Protein AF-A0A7G6ZCQ1-F1 (afdb_monomer)

Foldseek 3Di:
DPPDDDQDDQPPPQWLVLADPVLLVLLVVDDPVLSGLLSSLCSVLVVPCVPPLPSNLSSLVVSCVSCVLGLSSLQSNLSSCVSVLVLVSNLVSVVSSCVNVVDCLCLLVNLLSCVSVVRLVVSLVSLPPDPLVVDDPLSSLSSLLSNLVSCVSVVNLVVSLVSLPDPLQDLFKAFPNNLVSLQSNLVSCVVVVNNVVSVVSNVSSVQSVVQVVPPDDDPPDGIDGRDDDPPPDDDDDDDDDDDDDD

Radius of gyration: 24.1 Å; Cα contacts (8 Å, |Δi|>4): 315; chains: 1; bounding box: 86×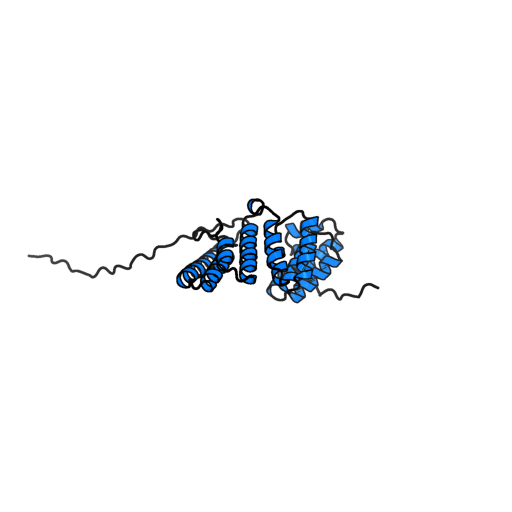70×51 Å

Sequence (246 aa):
MRSRHDDPVIPDEVQAKDLDRVARAQLKTLSKENADGVAQHLAMVARLIDTDPVLAHAHAVSAARRAGRIAVVRETLAITAYSIGDFALALRELRTYRRISGRDDQLPLMVDSERGLGRPDRALELGRSVPRSSLAVEVQVLLAIAMSGARLDLGQTDAALDELQIPQLDPNTAFSWSPALFDAYAAVLEDLGREAEAEEWWQRSDRASDAIEAGDREPEDDVIEIVEEDQDGVVLEEDQQEPAGD

pLDDT: mean 88.95, std 18.99, range [35.56, 98.88]

Mean predicted aligned error: 8.18 Å

Structure (mmCIF, N/CA/C/O backbone):
data_AF-A0A7G6ZCQ1-F1
#
_entry.id   AF-A0A7G6ZCQ1-F1
#
loop_
_atom_site.group_PDB
_atom_site.id
_atom_site.type_symbol
_atom_site.label_atom_id
_atom_site.label_alt_id
_atom_site.label_comp_id
_atom_site.label_asym_id
_atom_site.label_entity_id
_atom_site.label_seq_id
_atom_site.pdbx_PDB_ins_code
_atom_site.Cartn_x
_atom_site.Cartn_y
_atom_site.Cartn_z
_atom_site.occupancy
_atom_site.B_iso_or_equiv
_atom_site.auth_seq_id
_atom_site.auth_comp_id
_atom_site.auth_asym_id
_atom_site.auth_atom_id
_atom_site.pdbx_PDB_model_num
ATOM 1 N N . MET A 1 1 ? 22.479 -21.137 -19.361 1.00 37.69 1 MET A N 1
ATOM 2 C CA . MET A 1 1 ? 21.521 -20.689 -20.394 1.00 37.69 1 MET A CA 1
ATOM 3 C C . MET A 1 1 ? 20.420 -19.937 -19.658 1.00 37.69 1 MET A C 1
ATOM 5 O O . MET A 1 1 ? 19.770 -20.551 -18.825 1.00 37.69 1 MET A O 1
ATOM 9 N N . ARG A 1 2 ? 20.310 -18.606 -19.803 1.00 43.69 2 ARG A N 1
ATOM 10 C CA . ARG A 1 2 ? 19.196 -17.863 -19.180 1.00 43.69 2 ARG A CA 1
ATOM 11 C C . ARG A 1 2 ? 17.906 -18.399 -19.799 1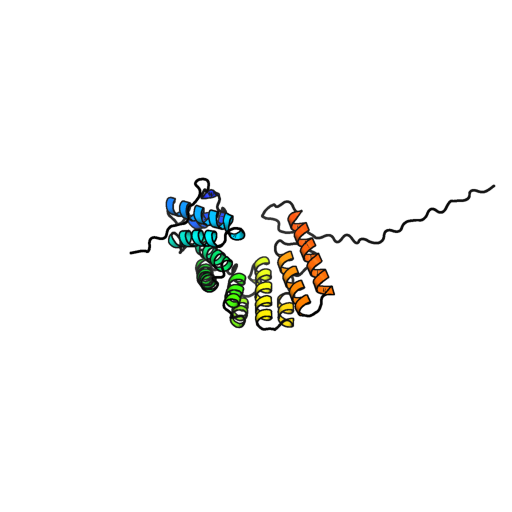.00 43.69 2 ARG A C 1
ATOM 13 O O . ARG A 1 2 ? 17.850 -18.495 -21.023 1.00 43.69 2 ARG A O 1
ATOM 20 N N . SER A 1 3 ? 16.937 -18.797 -18.975 1.00 46.09 3 SER A N 1
ATOM 21 C CA . SER A 1 3 ? 15.617 -19.206 -19.466 1.00 46.09 3 SER A CA 1
ATOM 22 C C . SER A 1 3 ? 15.093 -18.095 -20.379 1.00 46.09 3 SER A C 1
ATOM 24 O O . SER A 1 3 ? 15.129 -16.931 -19.966 1.00 46.09 3 SER A O 1
ATOM 26 N N . ARG A 1 4 ? 14.702 -18.417 -21.624 1.00 52.22 4 ARG A N 1
ATOM 27 C CA . ARG A 1 4 ? 14.005 -17.451 -22.488 1.00 52.22 4 ARG A CA 1
ATOM 28 C C . ARG A 1 4 ? 12.748 -17.067 -21.727 1.00 52.22 4 ARG A C 1
ATOM 30 O O . ARG A 1 4 ? 11.927 -17.921 -21.420 1.00 52.22 4 ARG A O 1
ATOM 37 N N . HIS A 1 5 ? 12.691 -15.817 -21.311 1.00 60.06 5 HIS A N 1
ATOM 38 C CA . HIS A 1 5 ? 11.471 -15.245 -20.797 1.00 60.06 5 HIS A CA 1
ATOM 39 C C . HIS A 1 5 ? 10.865 -14.497 -21.949 1.00 60.06 5 HIS A C 1
ATOM 41 O O . HIS A 1 5 ? 11.539 -13.659 -22.550 1.00 60.06 5 HIS A O 1
ATOM 47 N N . ASP A 1 6 ? 9.642 -14.872 -22.266 1.00 74.81 6 ASP A N 1
ATOM 48 C CA . ASP A 1 6 ? 8.842 -14.113 -23.194 1.00 74.81 6 ASP A CA 1
ATOM 49 C C . ASP A 1 6 ? 8.419 -12.854 -22.440 1.00 74.81 6 ASP A C 1
ATOM 51 O O . ASP A 1 6 ? 7.599 -12.907 -21.523 1.00 74.81 6 ASP A O 1
ATOM 55 N N . ASP A 1 7 ? 9.106 -11.749 -22.741 1.00 86.50 7 ASP A N 1
ATOM 56 C CA . ASP A 1 7 ? 8.718 -10.435 -22.246 1.00 86.50 7 ASP A CA 1
ATOM 57 C C . ASP A 1 7 ? 7.301 -10.137 -22.772 1.00 86.50 7 ASP A C 1
ATOM 59 O O . ASP A 1 7 ? 7.017 -10.422 -23.942 1.00 86.50 7 ASP A O 1
ATOM 63 N N . PRO A 1 8 ? 6.405 -9.574 -21.942 1.00 94.75 8 PRO A N 1
ATOM 64 C CA . PRO A 1 8 ? 5.076 -9.209 -22.400 1.00 94.75 8 PRO A CA 1
ATOM 65 C C . PRO A 1 8 ? 5.178 -8.166 -23.515 1.00 94.75 8 PRO A C 1
ATOM 67 O O . PRO A 1 8 ? 6.054 -7.292 -23.502 1.00 94.75 8 PRO A O 1
ATOM 70 N N . VAL A 1 9 ? 4.276 -8.280 -24.489 1.00 94.25 9 VAL A N 1
ATOM 71 C CA . VAL A 1 9 ? 4.226 -7.380 -25.642 1.00 94.25 9 VAL A CA 1
ATOM 72 C C . VAL A 1 9 ? 3.898 -5.972 -25.160 1.00 94.25 9 VAL A C 1
ATOM 74 O O . VAL A 1 9 ? 2.960 -5.767 -24.395 1.00 94.25 9 VAL A O 1
ATOM 77 N N . ILE A 1 10 ? 4.677 -4.999 -25.620 1.00 95.81 10 ILE A N 1
ATOM 78 C CA . ILE A 1 10 ? 4.382 -3.580 -25.440 1.00 95.81 10 ILE A CA 1
ATOM 79 C C . ILE A 1 10 ? 3.699 -3.105 -26.729 1.00 95.81 10 ILE A C 1
ATOM 81 O O . ILE A 1 10 ? 4.305 -3.254 -27.790 1.00 95.81 10 ILE A O 1
ATOM 85 N N . PRO A 1 11 ? 2.474 -2.557 -26.663 1.00 95.50 11 PRO A N 1
ATOM 86 C CA . PRO A 1 11 ? 1.838 -1.923 -27.815 1.00 95.50 11 PRO A CA 1
ATOM 87 C C . PRO A 1 11 ? 2.684 -0.776 -28.395 1.00 95.50 11 PRO A C 1
ATOM 89 O O . PRO A 1 11 ? 3.290 -0.011 -27.641 1.00 95.50 11 PRO A O 1
ATOM 92 N N . ASP A 1 12 ? 2.716 -0.636 -29.724 1.00 92.69 12 ASP A N 1
ATOM 93 C CA . ASP A 1 12 ? 3.582 0.321 -30.436 1.00 92.69 12 ASP A CA 1
ATOM 94 C C . ASP A 1 12 ? 3.312 1.789 -30.054 1.00 92.69 12 ASP A C 1
ATOM 96 O O . ASP A 1 12 ? 4.196 2.645 -30.141 1.00 92.69 12 ASP A O 1
ATOM 100 N N . GLU A 1 13 ? 2.092 2.099 -29.614 1.00 94.44 13 GLU A N 1
ATOM 101 C CA . GLU A 1 13 ? 1.692 3.429 -29.164 1.00 94.44 13 GLU A CA 1
ATOM 102 C C . GLU A 1 13 ? 2.305 3.837 -27.818 1.00 94.44 13 GLU A C 1
ATOM 104 O O . GLU A 1 13 ? 2.338 5.030 -27.507 1.00 94.44 13 GLU A O 1
ATOM 109 N N . VAL A 1 14 ? 2.794 2.879 -27.023 1.00 96.62 14 VAL A N 1
ATOM 110 C CA . VAL A 1 14 ? 3.371 3.139 -25.701 1.00 96.62 14 VAL A CA 1
ATOM 111 C C . VAL A 1 14 ? 4.758 3.731 -25.863 1.00 96.62 14 VAL A C 1
ATOM 113 O O . VAL A 1 14 ? 5.690 3.101 -26.369 1.00 96.62 14 VAL A O 1
ATOM 116 N N . GLN A 1 15 ? 4.929 4.948 -25.368 1.00 96.25 15 GLN A N 1
ATOM 117 C CA . GLN A 1 15 ? 6.185 5.674 -25.456 1.00 96.25 15 GLN A CA 1
ATOM 118 C C . GLN A 1 15 ? 6.819 5.814 -24.078 1.00 96.25 15 GLN A C 1
ATOM 120 O O . GLN A 1 15 ? 6.144 5.943 -23.064 1.00 96.25 15 GLN A O 1
ATOM 125 N N . ALA A 1 16 ? 8.151 5.898 -24.036 1.00 94.75 16 ALA A N 1
ATOM 126 C CA . ALA A 1 16 ? 8.881 6.145 -22.792 1.00 94.75 16 ALA A CA 1
ATOM 127 C C . ALA A 1 16 ? 8.402 7.413 -22.056 1.00 94.75 16 ALA A C 1
ATOM 129 O O . ALA A 1 16 ? 8.509 7.501 -20.839 1.00 94.75 16 ALA A O 1
ATOM 130 N N . LYS A 1 17 ? 7.876 8.404 -22.789 1.00 95.06 17 LYS A N 1
ATOM 131 C CA . LYS A 1 17 ? 7.346 9.656 -22.229 1.00 95.06 17 LYS A CA 1
ATOM 132 C C . LYS A 1 17 ? 6.016 9.507 -21.489 1.00 95.06 17 LYS A C 1
ATOM 134 O O . LYS A 1 17 ? 5.651 10.447 -20.797 1.00 95.06 17 LYS A O 1
ATOM 139 N N . ASP A 1 18 ? 5.336 8.378 -21.663 1.00 95.62 18 ASP A N 1
ATOM 140 C CA . ASP A 1 18 ? 4.072 8.080 -20.992 1.00 95.62 18 ASP A CA 1
ATOM 141 C C . ASP A 1 18 ? 4.309 7.701 -19.521 1.00 95.62 18 ASP A C 1
ATOM 143 O O . ASP A 1 18 ? 3.381 7.719 -18.722 1.00 95.62 18 ASP A O 1
ATOM 147 N N . LEU A 1 19 ? 5.556 7.380 -19.149 1.00 96.12 19 LEU A N 1
ATOM 148 C CA . LEU A 1 19 ? 5.972 7.278 -17.756 1.00 96.12 19 LEU A CA 1
ATOM 149 C C . LEU A 1 19 ? 6.131 8.677 -17.145 1.00 96.12 19 LEU A C 1
ATOM 151 O O . LEU A 1 19 ? 6.736 9.564 -17.763 1.00 96.12 19 LEU A O 1
ATOM 155 N N . ASP A 1 20 ? 5.686 8.816 -15.894 1.00 95.00 20 ASP A N 1
ATOM 156 C CA . ASP A 1 20 ? 5.885 10.012 -15.079 1.00 95.00 20 ASP A CA 1
ATOM 157 C C . ASP A 1 20 ? 7.325 10.563 -15.174 1.00 95.00 20 ASP A C 1
ATOM 159 O O . ASP A 1 20 ? 8.326 9.836 -15.254 1.00 95.00 20 ASP A O 1
ATOM 163 N N . ARG A 1 21 ? 7.436 11.895 -15.175 1.00 95.00 21 ARG A N 1
ATOM 164 C CA . ARG A 1 21 ? 8.703 12.600 -15.374 1.00 95.00 21 ARG A CA 1
ATOM 165 C C . ARG A 1 21 ? 9.703 12.301 -14.256 1.00 95.00 21 ARG A C 1
ATOM 167 O O . ARG A 1 21 ? 10.892 12.162 -14.557 1.00 95.00 21 ARG A O 1
ATOM 174 N N . VAL A 1 22 ? 9.255 12.210 -13.003 1.00 93.38 22 VAL A N 1
ATOM 175 C CA . VAL A 1 22 ? 10.112 11.931 -11.841 1.00 93.38 22 VAL A CA 1
ATOM 176 C C . VAL A 1 22 ? 10.625 10.496 -11.907 1.00 93.38 22 VAL A C 1
ATOM 178 O O . VAL A 1 22 ? 11.834 10.274 -11.794 1.00 93.38 22 VAL A O 1
ATOM 181 N N . ALA A 1 23 ? 9.749 9.530 -12.192 1.00 93.44 23 ALA A N 1
ATOM 182 C CA . ALA A 1 23 ? 10.133 8.133 -12.396 1.00 93.44 23 ALA A CA 1
ATOM 183 C C . ALA A 1 23 ? 11.133 7.978 -13.556 1.00 93.44 23 ALA A C 1
ATOM 185 O O . ALA A 1 23 ? 12.201 7.373 -13.405 1.00 93.44 23 ALA A O 1
ATOM 186 N N . ARG A 1 24 ? 10.850 8.598 -14.707 1.00 94.88 24 ARG A N 1
ATOM 187 C CA . ARG A 1 24 ? 11.722 8.551 -15.889 1.00 94.88 24 ARG A CA 1
ATOM 188 C C . ARG A 1 24 ? 13.089 9.190 -15.644 1.00 94.88 24 ARG A C 1
ATOM 190 O O . ARG A 1 24 ? 14.095 8.686 -16.147 1.00 94.88 24 ARG A O 1
ATOM 197 N N . ALA A 1 25 ? 13.167 10.250 -14.840 1.00 96.06 25 ALA A N 1
ATOM 198 C CA . ALA A 1 25 ? 14.437 10.886 -14.489 1.00 96.06 25 ALA A CA 1
ATOM 199 C C . ALA A 1 25 ? 15.397 9.940 -13.739 1.00 96.06 25 ALA A C 1
ATOM 201 O O . ALA A 1 25 ? 16.617 10.091 -13.861 1.00 96.06 25 ALA A O 1
ATOM 202 N N . GLN A 1 26 ? 14.882 8.936 -13.018 1.00 96.19 26 GLN A N 1
ATOM 203 C CA . GLN A 1 26 ? 15.710 7.930 -12.341 1.00 96.19 26 GLN A CA 1
ATOM 204 C C . GLN A 1 26 ? 16.411 6.970 -13.318 1.00 96.19 26 GLN A C 1
ATOM 206 O O . GLN A 1 26 ? 17.429 6.371 -12.969 1.00 96.19 26 GLN A O 1
ATOM 211 N N . LEU A 1 27 ? 15.919 6.850 -14.557 1.00 97.50 27 LEU A N 1
ATOM 212 C CA . LEU A 1 27 ? 16.461 5.949 -15.582 1.00 97.50 27 LEU A CA 1
ATOM 213 C C . LEU A 1 27 ? 17.648 6.544 -16.355 1.00 97.50 27 LEU A C 1
ATOM 215 O O . LEU A 1 27 ? 18.275 5.842 -17.146 1.00 97.50 27 LEU A O 1
ATOM 219 N N . LYS A 1 28 ? 18.002 7.815 -16.115 1.00 95.12 28 LYS A N 1
ATOM 220 C CA . LYS A 1 28 ? 19.027 8.561 -16.875 1.00 95.12 28 LYS A CA 1
ATOM 221 C C . LYS A 1 28 ? 20.438 7.960 -16.841 1.00 95.12 28 LYS A C 1
ATOM 223 O O . LYS A 1 28 ? 21.298 8.375 -17.609 1.00 95.12 28 LYS A O 1
ATOM 228 N N . THR A 1 29 ? 20.702 7.043 -15.912 1.00 94.19 29 THR A N 1
ATOM 229 C CA . THR A 1 29 ? 21.993 6.352 -15.771 1.00 94.19 29 THR A CA 1
ATOM 230 C C . THR A 1 29 ? 22.121 5.134 -16.688 1.00 94.19 29 THR A C 1
ATOM 232 O O . THR A 1 29 ? 23.214 4.586 -16.827 1.00 94.19 29 THR A O 1
ATOM 235 N N . LEU A 1 30 ? 21.023 4.697 -17.307 1.00 96.94 30 LEU A N 1
ATOM 236 C CA . LEU A 1 30 ? 20.997 3.602 -18.272 1.00 96.94 30 LEU A CA 1
ATOM 237 C C . LEU A 1 30 ? 21.364 4.112 -19.676 1.00 96.94 30 LEU A C 1
ATOM 239 O O . LEU A 1 30 ? 21.297 5.308 -19.960 1.00 96.94 30 LEU A O 1
ATOM 243 N N . SER A 1 31 ? 21.726 3.201 -20.588 1.00 97.69 31 SER A N 1
ATOM 244 C CA . SER A 1 31 ? 21.795 3.554 -22.013 1.00 97.69 31 SER A CA 1
ATOM 245 C C . SER A 1 31 ? 20.414 3.984 -22.509 1.00 97.69 31 SER A C 1
ATOM 247 O O . SER A 1 31 ? 19.407 3.475 -22.023 1.00 97.69 31 SER A O 1
ATOM 249 N N . LYS A 1 32 ? 20.362 4.885 -23.498 1.00 96.38 32 LYS A N 1
ATOM 250 C CA . LYS A 1 32 ? 19.096 5.424 -24.024 1.00 96.38 32 LYS A CA 1
ATOM 251 C C . LYS A 1 32 ? 18.100 4.320 -24.398 1.00 96.38 32 LYS A C 1
ATOM 253 O O . LYS A 1 32 ? 16.978 4.331 -23.919 1.00 96.38 32 LYS A O 1
ATOM 258 N N . GLU A 1 33 ? 18.544 3.337 -25.178 1.00 96.56 33 GLU A N 1
ATOM 259 C CA . GLU A 1 33 ? 17.715 2.200 -25.601 1.00 96.56 33 GLU A CA 1
ATOM 260 C C . GLU A 1 33 ? 17.162 1.399 -24.408 1.00 96.56 33 GLU A C 1
ATOM 262 O O . GLU A 1 33 ? 15.980 1.064 -24.373 1.00 96.56 33 GLU A O 1
ATOM 267 N N . ASN A 1 34 ? 17.988 1.138 -23.387 1.00 97.12 34 ASN A N 1
ATOM 268 C CA . ASN A 1 34 ? 17.547 0.403 -22.202 1.00 97.12 34 ASN A CA 1
ATOM 269 C C . ASN A 1 34 ? 16.620 1.245 -21.313 1.00 97.12 34 ASN A C 1
ATOM 271 O O . ASN A 1 34 ? 15.675 0.710 -20.740 1.00 97.12 34 ASN A O 1
ATOM 275 N N . ALA A 1 35 ? 16.880 2.551 -21.197 1.00 98.00 35 ALA A N 1
ATOM 276 C CA . ALA A 1 35 ? 16.022 3.484 -20.475 1.00 98.00 35 ALA A CA 1
ATOM 277 C C . ALA A 1 35 ? 14.632 3.560 -21.116 1.00 98.00 35 ALA A C 1
ATOM 279 O O . ALA A 1 35 ? 13.641 3.438 -20.402 1.00 98.00 35 ALA A O 1
ATOM 280 N N . ASP A 1 36 ? 14.566 3.692 -22.444 1.00 97.56 36 ASP A N 1
ATOM 281 C CA . ASP A 1 36 ? 13.309 3.769 -23.190 1.00 97.56 36 ASP A CA 1
ATOM 282 C C . ASP A 1 36 ? 12.505 2.469 -23.032 1.00 97.56 36 ASP A C 1
ATOM 284 O O . ASP A 1 36 ? 11.340 2.511 -22.637 1.00 97.56 36 ASP A O 1
ATOM 288 N N . GLY A 1 37 ? 13.147 1.308 -23.212 1.00 97.56 37 GLY A N 1
ATOM 289 C CA . GLY A 1 37 ? 12.483 0.014 -23.044 1.00 97.56 37 GLY A CA 1
ATOM 290 C C . GLY A 1 37 ? 12.009 -0.255 -21.610 1.00 97.56 37 GLY A C 1
ATOM 291 O O . GLY A 1 37 ? 10.947 -0.841 -21.411 1.00 97.56 37 GLY A O 1
ATOM 292 N N . VAL A 1 38 ? 12.765 0.163 -20.588 1.00 98.25 38 VAL A N 1
ATOM 293 C CA . VAL A 1 38 ? 12.323 0.070 -19.183 1.00 98.25 38 VAL A CA 1
ATOM 294 C C . VAL A 1 38 ? 11.159 1.020 -18.925 1.00 98.25 38 VAL A C 1
ATOM 296 O O . VAL A 1 38 ? 10.174 0.603 -18.323 1.00 98.25 38 VAL A O 1
ATOM 299 N N . ALA A 1 39 ? 11.238 2.260 -19.410 1.00 98.44 39 ALA A N 1
ATOM 300 C CA . ALA A 1 39 ? 10.179 3.246 -19.235 1.00 98.44 39 ALA A CA 1
ATOM 301 C C . ALA A 1 39 ? 8.854 2.778 -19.846 1.00 98.44 39 ALA A C 1
ATOM 303 O O . ALA A 1 39 ? 7.816 2.929 -19.213 1.00 98.44 39 ALA A O 1
ATOM 304 N N . GLN A 1 40 ? 8.888 2.145 -21.022 1.00 98.44 40 GLN A N 1
ATOM 305 C CA . GLN A 1 40 ? 7.696 1.570 -21.647 1.00 98.44 40 GLN A CA 1
ATOM 306 C C . GLN A 1 40 ? 7.072 0.444 -20.808 1.00 98.44 40 GLN A C 1
ATOM 308 O O . GLN A 1 40 ? 5.856 0.416 -20.646 1.00 98.44 40 GLN A O 1
ATOM 313 N N . HIS A 1 41 ? 7.871 -0.455 -20.218 1.00 98.50 41 HIS A N 1
ATOM 314 C CA . HIS A 1 41 ? 7.323 -1.459 -19.295 1.00 98.50 41 HIS A CA 1
ATOM 315 C C . HIS A 1 41 ? 6.706 -0.817 -18.049 1.00 98.50 41 HIS A C 1
ATOM 317 O O . HIS A 1 41 ? 5.624 -1.224 -17.646 1.00 98.50 41 HIS A O 1
ATOM 323 N N . LEU A 1 42 ? 7.357 0.180 -17.444 1.00 98.44 42 LEU A N 1
ATOM 324 C CA . LEU A 1 42 ? 6.805 0.867 -16.270 1.00 98.44 42 LEU A CA 1
ATOM 325 C C . LEU A 1 42 ? 5.525 1.649 -16.613 1.00 98.44 42 LEU A C 1
ATOM 327 O O . LEU A 1 42 ? 4.588 1.655 -15.822 1.00 98.44 42 LEU A O 1
ATOM 331 N N . ALA A 1 43 ? 5.443 2.243 -17.806 1.00 98.25 43 ALA A N 1
ATOM 332 C CA . ALA A 1 43 ? 4.216 2.864 -18.300 1.00 98.25 43 ALA A CA 1
ATOM 333 C C . ALA A 1 43 ? 3.089 1.831 -18.475 1.00 98.25 43 ALA A C 1
ATOM 335 O O . ALA A 1 43 ? 1.948 2.102 -18.113 1.00 98.25 43 ALA A O 1
ATOM 336 N N . MET A 1 44 ? 3.407 0.627 -18.964 1.00 98.44 44 MET A N 1
ATOM 337 C CA . MET A 1 44 ? 2.436 -0.471 -19.019 1.00 98.44 44 MET A CA 1
ATOM 338 C C . MET A 1 44 ? 1.972 -0.912 -17.632 1.00 98.44 44 MET A C 1
ATOM 340 O O . MET A 1 44 ? 0.787 -1.175 -17.466 1.00 98.44 44 MET A O 1
ATOM 344 N N . VAL A 1 45 ? 2.859 -0.942 -16.629 1.00 98.44 45 VAL A N 1
ATOM 345 C CA . VAL A 1 45 ? 2.453 -1.220 -15.242 1.00 98.44 45 VAL A CA 1
ATOM 346 C C . VAL A 1 45 ? 1.403 -0.214 -14.779 1.00 98.44 45 VAL A C 1
ATOM 348 O O . VAL A 1 45 ? 0.349 -0.629 -14.315 1.00 98.44 45 VAL A O 1
ATOM 351 N N . ALA A 1 46 ? 1.656 1.086 -14.955 1.00 96.56 46 ALA A N 1
ATOM 352 C CA . ALA A 1 46 ? 0.726 2.132 -14.530 1.00 96.56 46 ALA A CA 1
ATOM 353 C C . ALA A 1 46 ? -0.649 2.031 -15.217 1.00 96.56 46 ALA A C 1
ATOM 355 O O . ALA A 1 46 ? -1.658 2.356 -14.608 1.00 96.56 46 ALA A O 1
ATOM 356 N N . ARG A 1 47 ? -0.708 1.554 -16.469 1.00 96.62 47 ARG A N 1
ATOM 357 C CA . ARG A 1 47 ? -1.976 1.346 -17.193 1.00 96.62 47 ARG A CA 1
ATOM 358 C C . ARG A 1 47 ? -2.749 0.108 -16.740 1.00 96.62 47 ARG A C 1
ATOM 360 O O . ARG A 1 47 ? -3.963 0.061 -16.906 1.00 96.62 47 ARG A O 1
ATOM 367 N N . LEU A 1 48 ? -2.043 -0.918 -16.270 1.00 97.88 48 LEU A N 1
ATOM 368 C CA . LEU A 1 48 ? -2.607 -2.250 -16.060 1.00 97.88 48 LEU A CA 1
ATOM 369 C C . LEU A 1 48 ? -2.807 -2.608 -14.592 1.00 97.88 48 LEU A C 1
ATOM 371 O O . LEU A 1 48 ? -3.529 -3.558 -14.328 1.00 97.88 48 LEU A O 1
ATOM 375 N N . ILE A 1 49 ? -2.178 -1.905 -13.648 1.00 96.75 49 ILE A N 1
ATOM 376 C CA . ILE A 1 49 ? -2.138 -2.336 -12.244 1.00 96.75 49 ILE A CA 1
ATOM 377 C C . ILE A 1 49 ? -3.533 -2.597 -11.653 1.00 96.75 49 ILE A C 1
ATOM 379 O O . ILE A 1 49 ? -3.699 -3.602 -10.966 1.00 96.75 49 ILE A O 1
ATOM 383 N N . ASP A 1 50 ? -4.528 -1.780 -12.006 1.00 95.12 50 ASP A N 1
ATOM 384 C CA . ASP A 1 50 ? -5.897 -1.905 -11.488 1.00 95.12 50 ASP A CA 1
ATOM 385 C C . ASP A 1 50 ? -6.776 -2.882 -12.290 1.00 95.12 50 ASP A C 1
ATOM 387 O O . ASP A 1 50 ? -7.777 -3.380 -11.782 1.00 95.12 50 ASP A O 1
ATOM 391 N N . THR A 1 51 ? -6.427 -3.169 -13.551 1.00 97.31 51 THR A N 1
ATOM 392 C CA . THR A 1 51 ? -7.282 -3.942 -14.480 1.00 97.31 51 THR A CA 1
ATOM 393 C C . THR A 1 51 ? -6.753 -5.344 -14.788 1.00 97.31 51 THR A C 1
ATOM 395 O O . THR A 1 51 ? -7.535 -6.284 -14.911 1.00 97.31 51 THR A O 1
ATOM 398 N N . ASP A 1 52 ? -5.435 -5.503 -14.894 1.00 98.00 52 ASP A N 1
ATOM 399 C CA . ASP A 1 52 ? -4.729 -6.773 -15.071 1.00 98.00 52 ASP A CA 1
ATOM 400 C C . ASP A 1 52 ? -3.412 -6.755 -14.262 1.00 98.00 52 ASP A C 1
ATOM 402 O O . ASP A 1 52 ? -2.316 -6.568 -14.815 1.00 98.00 52 ASP A O 1
ATOM 406 N N . PRO A 1 53 ? -3.488 -6.944 -12.929 1.00 97.88 53 PRO A N 1
ATOM 407 C CA . PRO A 1 53 ? -2.317 -6.895 -12.053 1.00 97.88 53 PRO A CA 1
ATOM 408 C C . PRO A 1 53 ? -1.286 -7.985 -12.377 1.00 97.88 53 PRO A C 1
ATOM 410 O O . PRO A 1 53 ? -0.089 -7.792 -12.158 1.00 97.88 53 PRO A O 1
ATOM 413 N N . VAL A 1 54 ? -1.717 -9.117 -12.945 1.00 98.06 54 VAL A N 1
ATOM 414 C CA . VAL A 1 54 ? -0.822 -10.214 -13.339 1.00 98.06 54 VAL A CA 1
ATOM 415 C C . VAL A 1 54 ? 0.029 -9.805 -14.540 1.00 98.06 54 VAL A C 1
ATOM 417 O O . VAL A 1 54 ? 1.251 -9.996 -14.523 1.00 98.06 54 VAL A O 1
ATOM 420 N N . LEU A 1 55 ? -0.575 -9.200 -15.566 1.00 98.19 55 LEU A N 1
ATOM 421 C CA . LEU A 1 55 ? 0.172 -8.671 -16.704 1.00 98.19 55 LEU A CA 1
ATOM 422 C C . LEU A 1 55 ? 1.043 -7.478 -16.296 1.00 98.19 55 LEU A C 1
ATOM 424 O O . LEU A 1 55 ? 2.207 -7.409 -16.703 1.00 98.19 55 LEU A O 1
ATOM 428 N N . ALA A 1 56 ? 0.538 -6.587 -15.437 1.00 98.44 56 ALA A N 1
ATOM 429 C CA . ALA A 1 56 ? 1.331 -5.501 -14.865 1.00 98.44 56 ALA A CA 1
ATOM 430 C C . ALA A 1 56 ? 2.594 -6.052 -14.175 1.00 98.44 56 ALA A C 1
ATOM 432 O O . ALA A 1 56 ? 3.714 -5.616 -14.462 1.00 98.44 56 ALA A O 1
ATOM 433 N N . HIS A 1 57 ? 2.450 -7.093 -13.352 1.00 98.62 57 HIS A N 1
ATOM 434 C CA . HIS A 1 57 ? 3.581 -7.759 -12.715 1.00 98.62 57 HIS A CA 1
ATOM 435 C C . HIS A 1 57 ? 4.581 -8.336 -13.726 1.00 98.62 57 HIS A C 1
ATOM 437 O O . HIS A 1 57 ? 5.793 -8.165 -13.562 1.00 98.62 57 HIS A O 1
ATOM 443 N N . ALA A 1 58 ? 4.112 -8.947 -14.818 1.00 98.44 58 ALA A N 1
ATOM 444 C CA . ALA A 1 58 ? 4.995 -9.425 -15.881 1.00 98.44 58 ALA A CA 1
ATOM 445 C C . ALA A 1 58 ? 5.829 -8.285 -16.501 1.00 98.44 58 ALA A C 1
ATOM 447 O O . ALA A 1 58 ? 7.043 -8.437 -16.677 1.00 98.44 58 ALA A O 1
ATOM 448 N N . HIS A 1 59 ? 5.231 -7.113 -16.762 1.00 98.56 59 HIS A N 1
ATOM 449 C CA . HIS A 1 59 ? 5.981 -5.944 -17.243 1.00 98.56 59 HIS A CA 1
ATOM 450 C C . HIS A 1 59 ? 7.018 -5.469 -16.212 1.00 98.56 59 HIS A C 1
ATOM 452 O O . HIS A 1 59 ? 8.162 -5.183 -16.583 1.00 98.56 59 HIS A O 1
ATOM 458 N N . ALA A 1 60 ? 6.669 -5.438 -14.923 1.00 98.50 60 ALA A N 1
ATOM 459 C CA . ALA A 1 60 ? 7.597 -5.059 -13.857 1.00 98.50 60 ALA A CA 1
ATOM 460 C C . ALA A 1 60 ? 8.781 -6.037 -13.732 1.00 98.50 60 ALA A C 1
ATOM 462 O O . ALA A 1 60 ? 9.928 -5.613 -13.560 1.00 98.50 60 ALA A O 1
ATOM 463 N N . VAL A 1 61 ? 8.544 -7.343 -13.898 1.00 98.44 61 VAL A N 1
ATOM 464 C CA . VAL A 1 61 ? 9.599 -8.370 -13.941 1.00 98.44 61 VAL A CA 1
ATOM 465 C C . VAL A 1 61 ? 10.550 -8.137 -15.121 1.00 98.44 61 VAL A C 1
ATOM 467 O O . VAL A 1 61 ? 11.774 -8.196 -14.939 1.00 98.44 61 VAL A O 1
ATOM 470 N N . SER A 1 62 ? 10.030 -7.834 -16.314 1.00 98.19 62 SER A N 1
ATOM 471 C CA . SER A 1 62 ? 10.855 -7.500 -17.485 1.00 98.19 62 SER A CA 1
ATOM 472 C C . SER A 1 62 ? 11.678 -6.226 -17.268 1.00 98.19 62 SER A C 1
ATOM 474 O O . SER A 1 62 ? 12.886 -6.222 -17.536 1.00 98.19 62 SER A O 1
ATOM 476 N N . ALA A 1 63 ? 11.091 -5.177 -16.681 1.00 98.12 63 ALA A N 1
ATOM 477 C CA . ALA A 1 63 ? 11.815 -3.967 -16.288 1.00 98.12 63 ALA A CA 1
ATOM 478 C C . ALA A 1 63 ? 12.941 -4.268 -15.277 1.00 98.12 63 ALA A C 1
ATOM 480 O O . ALA A 1 63 ? 14.088 -3.848 -15.462 1.00 98.12 63 ALA A O 1
ATOM 481 N N . ALA A 1 64 ? 12.663 -5.066 -14.242 1.00 97.88 64 ALA A N 1
ATOM 482 C CA . ALA A 1 64 ? 13.628 -5.425 -13.201 1.00 97.88 64 ALA A CA 1
ATOM 483 C C . ALA A 1 64 ? 14.821 -6.238 -13.718 1.00 97.88 64 ALA A C 1
ATOM 485 O O . ALA A 1 64 ? 15.942 -6.085 -13.222 1.00 97.88 64 ALA A O 1
ATOM 486 N N . ARG A 1 65 ? 14.630 -7.062 -14.752 1.00 96.69 65 ARG A N 1
ATOM 487 C CA . ARG A 1 65 ? 15.733 -7.784 -15.413 1.00 96.69 65 ARG A CA 1
ATOM 488 C C . ARG A 1 65 ? 16.693 -6.844 -16.137 1.00 96.69 65 ARG A C 1
ATOM 490 O O . ARG A 1 65 ? 17.894 -7.111 -16.163 1.00 96.69 65 ARG A O 1
ATOM 497 N N . ARG A 1 66 ? 16.169 -5.751 -16.695 1.00 96.31 66 ARG A N 1
ATOM 498 C CA . ARG A 1 66 ? 16.919 -4.743 -17.458 1.00 96.31 66 ARG A CA 1
ATOM 499 C C . ARG A 1 66 ? 17.554 -3.668 -16.574 1.00 96.31 66 ARG A C 1
ATOM 501 O O . ARG A 1 66 ? 18.626 -3.161 -16.902 1.00 96.31 66 ARG A O 1
ATOM 508 N N . ALA A 1 67 ? 16.918 -3.333 -15.450 1.00 97.19 67 ALA A N 1
ATOM 509 C CA . ALA A 1 67 ? 17.281 -2.184 -14.620 1.00 97.19 67 ALA A CA 1
ATOM 510 C C . ALA A 1 67 ? 17.141 -2.426 -13.106 1.00 97.19 67 ALA A C 1
ATOM 512 O O . ALA A 1 67 ? 16.868 -1.512 -12.334 1.00 97.19 67 ALA A O 1
ATOM 513 N N . GLY A 1 68 ? 17.421 -3.641 -12.634 1.00 94.81 68 GLY A N 1
ATOM 514 C CA . GLY A 1 68 ? 17.288 -4.026 -11.222 1.00 94.81 68 GLY A CA 1
ATOM 515 C C . GLY A 1 68 ? 18.215 -3.322 -10.210 1.00 94.81 68 GLY A C 1
ATOM 516 O O . GLY A 1 68 ? 18.312 -3.750 -9.063 1.00 94.81 68 GLY A O 1
ATOM 517 N N . ARG A 1 69 ? 18.958 -2.282 -10.582 1.00 96.00 69 ARG A N 1
ATOM 518 C CA . ARG A 1 69 ? 19.672 -1.429 -9.610 1.00 96.00 69 ARG A CA 1
ATOM 519 C C . ARG A 1 69 ? 19.025 -0.056 -9.445 1.00 96.00 69 ARG A C 1
ATOM 521 O O . ARG A 1 69 ? 19.521 0.737 -8.656 1.00 96.00 69 ARG A O 1
ATOM 528 N N . ILE A 1 70 ? 17.947 0.214 -10.176 1.00 97.88 70 ILE A N 1
ATOM 529 C CA . ILE A 1 70 ? 17.210 1.469 -10.099 1.00 97.88 70 ILE A CA 1
ATOM 530 C C . ILE A 1 70 ? 16.094 1.327 -9.061 1.00 97.88 70 ILE A C 1
ATOM 532 O O . ILE A 1 70 ? 15.362 0.338 -9.078 1.00 97.88 70 ILE A O 1
ATOM 536 N N . ALA A 1 71 ? 15.979 2.312 -8.166 1.00 97.19 71 ALA A N 1
ATOM 537 C CA . ALA A 1 71 ? 15.020 2.302 -7.065 1.00 97.19 71 ALA A CA 1
ATOM 538 C C . ALA A 1 71 ? 13.570 2.198 -7.560 1.00 97.19 71 ALA A C 1
ATOM 540 O O . ALA A 1 71 ? 12.900 1.246 -7.172 1.00 97.19 71 ALA A O 1
ATOM 541 N N . VAL A 1 72 ? 13.135 3.068 -8.485 1.00 97.38 72 VAL A N 1
ATOM 542 C CA . VAL A 1 72 ? 11.762 3.012 -9.028 1.00 97.38 72 VAL A CA 1
ATOM 543 C C . VAL A 1 72 ? 11.414 1.647 -9.627 1.00 97.38 72 VAL A C 1
ATOM 545 O O . VAL A 1 72 ? 10.325 1.139 -9.422 1.00 97.38 72 VAL A O 1
ATOM 548 N N . VAL A 1 73 ? 12.362 0.969 -10.281 1.00 98.38 73 VAL A N 1
ATOM 549 C CA . 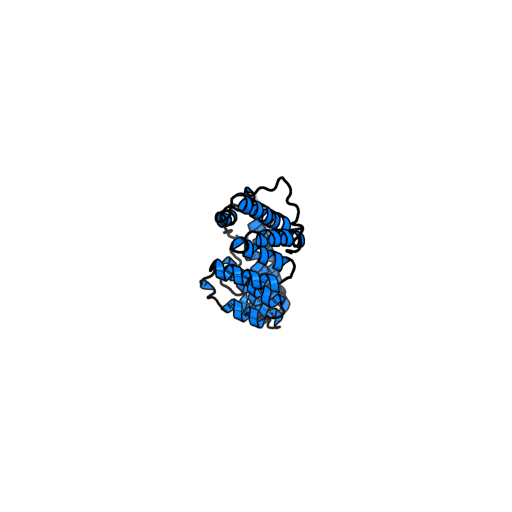VAL A 1 73 ? 12.116 -0.368 -10.849 1.00 98.38 73 VAL A CA 1
ATOM 550 C C . VAL A 1 73 ? 11.899 -1.418 -9.751 1.00 98.38 73 VAL A C 1
ATOM 552 O O . VAL A 1 73 ? 11.105 -2.341 -9.922 1.00 98.38 73 VAL A O 1
ATOM 555 N N . ARG A 1 74 ? 12.608 -1.295 -8.621 1.00 98.44 74 ARG A N 1
ATOM 556 C CA . ARG A 1 74 ? 12.442 -2.184 -7.460 1.00 98.44 74 ARG A CA 1
ATOM 557 C C . ARG A 1 74 ? 11.119 -1.945 -6.752 1.00 98.44 74 ARG A C 1
ATOM 559 O O . ARG A 1 74 ? 10.450 -2.909 -6.403 1.00 98.44 74 ARG A O 1
ATOM 566 N N . GLU A 1 75 ? 10.751 -0.684 -6.588 1.00 98.56 75 GLU A N 1
ATOM 567 C CA . GLU A 1 75 ? 9.466 -0.275 -6.032 1.00 98.56 75 GLU A CA 1
ATOM 568 C C . GLU A 1 75 ? 8.301 -0.777 -6.890 1.00 98.56 75 GLU A C 1
ATOM 570 O O . GLU A 1 75 ? 7.427 -1.469 -6.383 1.00 98.56 75 GLU A O 1
ATOM 575 N N . THR A 1 76 ? 8.334 -0.563 -8.209 1.00 98.50 76 THR A N 1
ATOM 576 C CA . THR A 1 76 ? 7.281 -1.049 -9.113 1.00 98.50 76 THR A CA 1
ATOM 577 C C . THR A 1 76 ? 7.151 -2.576 -9.099 1.00 98.50 76 THR A C 1
ATOM 579 O O . THR A 1 76 ? 6.040 -3.111 -9.088 1.00 98.50 76 THR A O 1
ATOM 582 N N . LEU A 1 77 ? 8.272 -3.308 -9.070 1.00 98.75 77 LEU A N 1
ATOM 583 C CA . LEU A 1 77 ? 8.228 -4.766 -8.934 1.00 98.75 77 LEU A CA 1
ATOM 584 C C . LEU A 1 77 ? 7.613 -5.190 -7.597 1.00 98.75 77 LEU A C 1
ATOM 586 O O . LEU A 1 77 ? 6.872 -6.166 -7.556 1.00 98.75 77 LEU A O 1
ATOM 590 N N . ALA A 1 78 ? 7.905 -4.467 -6.520 1.00 98.69 78 ALA A N 1
ATOM 591 C CA . ALA A 1 78 ? 7.327 -4.758 -5.222 1.00 98.69 78 ALA A CA 1
ATOM 592 C C . ALA A 1 78 ? 5.814 -4.513 -5.177 1.00 98.69 78 ALA A C 1
ATOM 594 O O . ALA A 1 78 ? 5.084 -5.385 -4.719 1.00 98.69 78 ALA A O 1
ATOM 595 N N . ILE A 1 79 ? 5.352 -3.366 -5.681 1.00 98.62 79 ILE A N 1
ATOM 596 C CA . ILE A 1 79 ? 3.929 -2.991 -5.705 1.00 98.62 79 ILE A CA 1
ATOM 597 C C . ILE A 1 79 ? 3.127 -4.000 -6.529 1.00 98.62 79 ILE A C 1
ATOM 599 O O . ILE A 1 79 ? 2.106 -4.507 -6.079 1.00 98.62 79 ILE A O 1
ATOM 603 N N . THR A 1 80 ? 3.626 -4.368 -7.709 1.00 98.69 80 THR A N 1
ATOM 604 C CA . THR A 1 80 ? 2.954 -5.372 -8.551 1.00 98.69 80 THR A CA 1
ATOM 605 C C . THR A 1 80 ? 3.016 -6.782 -7.965 1.00 98.69 80 THR A C 1
ATOM 607 O O . THR A 1 80 ? 2.121 -7.579 -8.204 1.00 98.69 80 THR A O 1
ATOM 610 N N . ALA A 1 81 ? 4.062 -7.125 -7.206 1.00 98.75 81 ALA A N 1
ATOM 611 C CA . ALA A 1 81 ? 4.103 -8.390 -6.474 1.00 98.75 81 ALA A CA 1
ATOM 612 C C . ALA A 1 81 ? 3.075 -8.407 -5.336 1.00 98.75 81 ALA A C 1
ATOM 614 O O . ALA A 1 81 ? 2.408 -9.416 -5.123 1.00 98.75 81 ALA A O 1
ATOM 615 N N . TYR A 1 82 ? 2.926 -7.281 -4.633 1.00 98.56 82 TYR A N 1
ATOM 616 C CA . TYR A 1 82 ? 1.924 -7.112 -3.589 1.00 98.56 82 TYR A CA 1
ATOM 617 C C . TYR A 1 82 ? 0.504 -7.249 -4.149 1.00 98.56 82 TYR A C 1
ATOM 619 O O . TYR A 1 82 ? -0.289 -8.000 -3.590 1.00 98.56 82 TYR A O 1
ATOM 627 N N . SER A 1 83 ? 0.203 -6.608 -5.286 1.00 97.88 83 SER A N 1
ATOM 628 C CA . SER A 1 83 ? -1.138 -6.646 -5.887 1.00 97.88 83 SER A CA 1
ATOM 629 C C . SER A 1 83 ? -1.580 -8.046 -6.328 1.00 97.88 83 SER A C 1
ATOM 631 O O . SER A 1 83 ? -2.774 -8.331 -6.346 1.00 97.88 83 SER A O 1
ATOM 633 N N . ILE A 1 84 ? -0.639 -8.945 -6.636 1.00 98.31 84 ILE A N 1
ATOM 634 C CA . ILE A 1 84 ? -0.931 -10.356 -6.945 1.00 98.31 84 ILE A CA 1
ATOM 635 C C . ILE A 1 84 ? -0.811 -11.288 -5.726 1.00 98.31 84 ILE A C 1
ATOM 637 O O . ILE A 1 84 ? -0.907 -12.506 -5.876 1.00 98.31 84 ILE A O 1
ATOM 641 N N . GLY A 1 85 ? -0.563 -10.745 -4.530 1.00 98.12 85 GLY A N 1
ATOM 642 C CA . GLY A 1 85 ? -0.440 -11.505 -3.284 1.00 98.12 85 GLY A CA 1
ATOM 643 C C . GLY A 1 85 ? 0.899 -12.225 -3.074 1.00 98.12 85 GLY A C 1
ATOM 644 O O . GLY A 1 85 ? 1.019 -13.028 -2.148 1.00 98.12 85 GLY A O 1
ATOM 645 N N . ASP A 1 86 ? 1.936 -11.957 -3.877 1.00 98.69 86 ASP A N 1
ATOM 646 C CA . ASP A 1 86 ? 3.294 -12.460 -3.613 1.00 98.69 86 ASP A CA 1
ATOM 647 C C . ASP A 1 86 ? 4.008 -11.557 -2.594 1.00 98.69 86 ASP A C 1
ATOM 649 O O . ASP A 1 86 ? 4.955 -10.819 -2.889 1.00 98.69 86 ASP A O 1
ATOM 653 N N . PHE A 1 87 ? 3.537 -11.624 -1.348 1.00 98.69 87 PHE A N 1
ATOM 654 C CA . PHE A 1 87 ? 4.034 -10.804 -0.243 1.00 98.69 87 PHE A CA 1
ATOM 655 C C . PHE A 1 87 ? 5.513 -11.063 0.079 1.00 98.69 87 PHE A C 1
ATOM 657 O O . PHE A 1 87 ? 6.235 -10.164 0.515 1.00 98.69 87 PHE A O 1
ATOM 664 N N . ALA A 1 88 ? 6.008 -12.280 -0.172 1.00 98.75 88 ALA A N 1
ATOM 665 C CA . ALA A 1 88 ? 7.415 -12.618 0.032 1.00 98.75 88 ALA A CA 1
ATOM 666 C C . ALA A 1 88 ? 8.317 -11.896 -0.981 1.00 98.75 88 ALA A C 1
ATOM 668 O O . ALA A 1 88 ? 9.374 -11.367 -0.612 1.00 98.75 88 ALA A O 1
ATOM 669 N N . LEU A 1 89 ? 7.907 -11.868 -2.252 1.00 98.69 89 LEU A N 1
ATOM 670 C CA . LEU A 1 89 ? 8.575 -11.099 -3.293 1.00 98.69 89 LEU A CA 1
ATOM 671 C C . LEU A 1 89 ? 8.480 -9.600 -3.011 1.00 98.69 89 LEU A C 1
ATOM 673 O O . LEU A 1 89 ? 9.521 -8.938 -3.000 1.00 98.69 89 LEU A O 1
ATOM 677 N N . ALA A 1 90 ? 7.279 -9.092 -2.721 1.00 98.81 90 ALA A N 1
ATOM 678 C CA . ALA A 1 90 ? 7.046 -7.685 -2.411 1.00 98.81 90 ALA A CA 1
ATOM 679 C C . ALA A 1 90 ? 7.992 -7.201 -1.307 1.00 98.81 90 ALA A C 1
ATOM 681 O O . ALA A 1 90 ? 8.828 -6.325 -1.532 1.00 98.81 90 ALA A O 1
ATOM 682 N N . LEU A 1 91 ? 7.982 -7.866 -0.150 1.00 98.69 91 LEU A N 1
ATOM 683 C CA . LEU A 1 91 ? 8.816 -7.511 0.995 1.00 98.69 91 LEU A CA 1
ATOM 684 C C . LEU A 1 91 ? 10.322 -7.540 0.680 1.00 98.69 91 LEU A C 1
ATOM 686 O O . LEU A 1 91 ? 11.080 -6.678 1.139 1.00 98.69 91 LEU A O 1
ATOM 690 N N . ARG A 1 92 ? 10.790 -8.515 -0.111 1.00 98.62 92 ARG A N 1
ATOM 691 C CA . ARG A 1 92 ? 12.201 -8.596 -0.525 1.00 98.62 92 ARG A CA 1
ATOM 692 C C . ARG A 1 92 ? 12.608 -7.403 -1.390 1.00 98.62 92 ARG A C 1
ATOM 694 O O . ARG A 1 92 ? 13.700 -6.848 -1.210 1.00 98.62 92 ARG A O 1
ATOM 701 N N . GLU A 1 93 ? 11.760 -7.031 -2.340 1.00 98.75 93 GLU A N 1
ATOM 702 C CA . GLU A 1 93 ? 12.025 -5.920 -3.248 1.00 98.75 93 GLU A CA 1
ATOM 703 C C . GLU A 1 93 ? 11.878 -4.570 -2.528 1.00 98.75 93 GLU A C 1
ATOM 705 O O . GLU A 1 93 ? 12.750 -3.723 -2.706 1.00 98.75 93 GLU A O 1
ATOM 710 N N . LEU A 1 94 ? 10.918 -4.406 -1.605 1.00 98.69 94 LEU A N 1
ATOM 711 C CA . LEU A 1 94 ? 10.786 -3.207 -0.759 1.00 98.69 94 LEU A CA 1
ATOM 712 C C . LEU A 1 94 ? 11.996 -2.989 0.148 1.00 98.69 94 LEU A C 1
ATOM 714 O O . LEU A 1 94 ? 12.524 -1.881 0.225 1.00 98.69 94 LEU A O 1
ATOM 718 N N . ARG A 1 95 ? 12.525 -4.048 0.776 1.00 98.50 95 ARG A N 1
ATOM 719 C CA . ARG A 1 95 ? 13.789 -3.964 1.537 1.00 98.50 95 ARG A CA 1
ATOM 720 C C . ARG A 1 95 ? 14.951 -3.509 0.654 1.00 98.50 95 ARG A C 1
ATOM 722 O O . ARG A 1 95 ? 15.832 -2.775 1.101 1.00 98.50 95 ARG A O 1
ATOM 729 N N . THR A 1 96 ? 14.965 -3.942 -0.606 1.00 98.38 96 THR A N 1
ATOM 730 C CA . THR A 1 96 ? 15.983 -3.529 -1.578 1.00 98.38 96 THR A CA 1
ATOM 731 C C . THR A 1 96 ? 15.793 -2.081 -2.018 1.00 98.38 96 THR A C 1
ATOM 733 O O . THR A 1 96 ? 16.784 -1.353 -2.066 1.00 98.38 96 THR A O 1
ATOM 736 N N . TYR A 1 97 ? 14.555 -1.666 -2.297 1.00 98.31 97 TYR A N 1
ATOM 737 C CA . TYR A 1 97 ? 14.181 -0.283 -2.575 1.00 98.31 97 TYR A CA 1
ATOM 738 C C . TYR A 1 97 ? 14.651 0.625 -1.440 1.00 98.31 97 TYR A C 1
ATOM 740 O O . TYR A 1 97 ? 15.534 1.445 -1.671 1.00 98.31 97 TYR A O 1
ATOM 748 N N . ARG A 1 98 ? 14.192 0.371 -0.208 1.00 97.75 98 ARG A N 1
ATOM 749 C CA . ARG A 1 98 ? 14.541 1.121 1.007 1.00 97.75 98 ARG A CA 1
ATOM 750 C C . ARG A 1 98 ? 16.051 1.267 1.194 1.00 97.75 98 ARG A C 1
ATOM 752 O O . ARG A 1 98 ? 16.547 2.353 1.467 1.00 97.75 98 ARG A O 1
ATOM 759 N N . ARG A 1 99 ? 16.819 0.192 0.982 1.00 97.75 99 ARG A N 1
ATOM 760 C CA . ARG A 1 99 ? 18.289 0.218 1.093 1.00 97.75 99 ARG A CA 1
ATOM 761 C C . ARG A 1 99 ? 18.968 1.084 0.024 1.00 97.75 99 ARG A C 1
ATOM 763 O O . ARG A 1 99 ? 20.039 1.621 0.287 1.00 97.75 99 ARG A O 1
ATOM 770 N N . ILE A 1 100 ? 18.422 1.144 -1.191 1.00 96.12 100 ILE A N 1
ATOM 771 C CA . ILE A 1 100 ? 19.019 1.888 -2.314 1.00 96.12 100 ILE A CA 1
ATOM 772 C C . ILE A 1 100 ? 18.566 3.350 -2.313 1.00 96.12 100 ILE A C 1
ATOM 774 O O . ILE A 1 100 ? 19.382 4.228 -2.582 1.00 96.12 100 ILE A O 1
ATOM 778 N N . SER A 1 101 ? 17.287 3.610 -2.039 1.00 96.31 101 SER A N 1
ATOM 779 C CA . SER A 1 101 ? 16.710 4.955 -2.022 1.00 96.31 101 SER A CA 1
ATOM 780 C C . SER A 1 101 ? 16.978 5.692 -0.711 1.00 96.31 101 SER A C 1
ATOM 782 O O . SER A 1 101 ? 17.049 6.917 -0.716 1.00 96.31 101 SER A O 1
ATOM 784 N N . GLY A 1 102 ? 17.119 4.961 0.401 1.00 96.56 102 GLY A N 1
ATOM 785 C CA . GLY A 1 102 ? 17.134 5.533 1.748 1.00 96.56 102 GLY A CA 1
ATOM 786 C C . GLY A 1 102 ? 15.775 6.088 2.188 1.00 96.56 102 GLY A C 1
ATOM 787 O O . GLY A 1 102 ? 15.732 6.847 3.148 1.00 96.56 102 GLY A O 1
ATOM 788 N N . ARG A 1 103 ? 14.692 5.759 1.470 1.00 96.44 103 ARG A N 1
ATOM 789 C CA . ARG A 1 103 ? 13.340 6.285 1.701 1.00 96.44 103 ARG A CA 1
ATOM 790 C C . ARG A 1 103 ? 12.472 5.261 2.422 1.00 96.44 103 ARG A C 1
ATOM 792 O O . ARG A 1 103 ? 12.542 4.068 2.119 1.00 96.44 103 ARG A O 1
ATOM 799 N N . ASP A 1 104 ? 11.631 5.752 3.325 1.00 97.81 104 ASP A N 1
ATOM 800 C CA . ASP A 1 104 ? 10.719 4.950 4.148 1.00 97.81 104 ASP A CA 1
ATOM 801 C C . ASP A 1 104 ? 9.262 4.998 3.652 1.00 97.81 104 ASP A C 1
ATOM 803 O O . ASP A 1 104 ? 8.373 4.472 4.311 1.00 97.81 104 ASP A O 1
ATOM 807 N N . ASP A 1 105 ? 9.016 5.574 2.473 1.00 95.94 105 ASP A N 1
ATOM 808 C CA . ASP A 1 105 ? 7.668 5.808 1.928 1.00 95.94 105 ASP A CA 1
ATOM 809 C C . ASP A 1 105 ? 6.826 4.530 1.807 1.00 95.94 105 ASP A C 1
ATOM 811 O O . ASP A 1 105 ? 5.616 4.553 1.986 1.00 95.94 105 ASP A O 1
ATOM 815 N N . GLN A 1 106 ? 7.480 3.396 1.542 1.00 98.06 106 GLN A N 1
ATOM 816 C CA . GLN A 1 106 ? 6.829 2.095 1.369 1.00 98.06 106 GLN A CA 1
ATOM 817 C C . GLN A 1 106 ? 6.775 1.268 2.662 1.00 98.06 106 GLN A C 1
ATOM 819 O O . GLN A 1 106 ? 6.481 0.072 2.621 1.00 98.06 106 GLN A O 1
ATOM 824 N N . LEU A 1 107 ? 7.087 1.865 3.818 1.00 98.62 107 LEU A N 1
ATOM 825 C CA . LEU A 1 107 ? 6.994 1.181 5.107 1.00 98.62 107 LEU A CA 1
ATOM 826 C C . LEU A 1 107 ? 5.599 0.569 5.362 1.00 98.62 107 LEU A C 1
ATOM 828 O O . LEU A 1 107 ? 5.580 -0.593 5.774 1.00 98.62 107 LEU A O 1
ATOM 832 N N . PRO A 1 108 ? 4.466 1.246 5.068 1.00 98.69 108 PRO A N 1
ATOM 833 C CA . PRO A 1 108 ? 3.133 0.653 5.217 1.00 98.69 108 PRO A CA 1
ATOM 834 C C . PRO A 1 108 ? 2.975 -0.648 4.422 1.00 98.69 108 PRO A C 1
ATOM 836 O O . PRO A 1 108 ? 2.616 -1.682 4.977 1.00 98.69 108 PRO A O 1
ATOM 839 N N . LEU A 1 109 ? 3.384 -0.646 3.150 1.00 98.56 109 LEU A N 1
ATOM 840 C CA . LEU A 1 109 ? 3.288 -1.819 2.281 1.00 98.56 109 LEU A CA 1
ATOM 841 C C . LEU A 1 109 ? 4.167 -2.984 2.765 1.00 98.56 109 LEU A C 1
ATOM 843 O O . LEU A 1 109 ? 3.834 -4.157 2.580 1.00 98.56 109 LEU A O 1
ATOM 847 N N . MET A 1 110 ? 5.300 -2.685 3.412 1.00 98.88 110 MET A N 1
ATOM 848 C CA . MET A 1 110 ? 6.127 -3.710 4.053 1.00 98.88 110 MET A CA 1
ATOM 849 C C . MET A 1 110 ? 5.442 -4.319 5.284 1.00 98.88 110 MET A C 1
ATOM 851 O O . MET A 1 110 ? 5.569 -5.525 5.495 1.00 98.88 110 MET A O 1
ATOM 855 N N . VAL A 1 111 ? 4.747 -3.504 6.087 1.00 98.88 111 VAL A N 1
ATOM 856 C CA . VAL A 1 111 ? 3.952 -3.953 7.244 1.00 98.88 111 VAL A CA 1
ATOM 857 C C . VAL A 1 111 ? 2.824 -4.865 6.764 1.00 98.88 111 VAL A C 1
ATOM 859 O O . VAL A 1 111 ? 2.744 -6.007 7.219 1.00 98.88 111 VAL A O 1
ATOM 862 N N . ASP A 1 112 ? 2.048 -4.438 5.768 1.00 98.62 112 ASP A N 1
ATOM 863 C CA . ASP A 1 112 ? 0.989 -5.264 5.176 1.00 98.62 112 ASP A CA 1
ATOM 864 C C . ASP A 1 112 ? 1.523 -6.544 4.527 1.00 98.62 112 ASP A C 1
ATOM 866 O O . ASP A 1 112 ? 0.916 -7.606 4.644 1.00 98.62 112 ASP A O 1
ATOM 870 N N . SER A 1 113 ? 2.710 -6.506 3.918 1.00 98.81 113 SER A N 1
ATOM 871 C CA . SER A 1 113 ? 3.340 -7.723 3.393 1.00 98.81 113 SER A CA 1
ATOM 872 C C . SER A 1 113 ? 3.716 -8.721 4.501 1.00 98.81 113 SER A C 1
ATOM 874 O O . SER A 1 113 ? 3.583 -9.926 4.302 1.00 98.81 113 SER A O 1
ATOM 876 N N . GLU A 1 114 ? 4.181 -8.2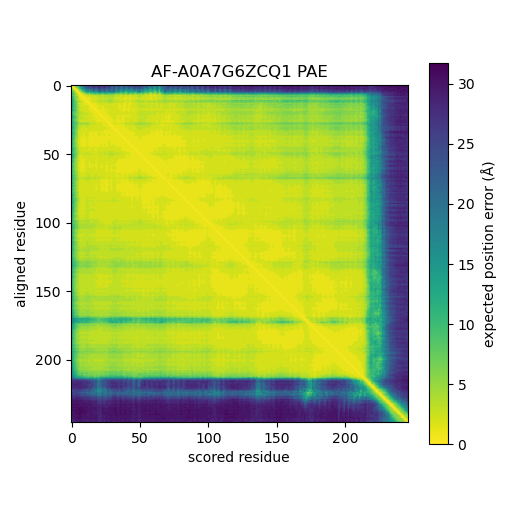77 5.677 1.00 98.81 114 GLU A N 1
ATOM 877 C CA . GLU A 1 114 ? 4.415 -9.192 6.812 1.00 98.81 114 GLU A CA 1
ATOM 878 C C . GLU A 1 114 ? 3.088 -9.770 7.342 1.00 98.81 114 GLU A C 1
ATOM 880 O O . GLU A 1 114 ? 3.036 -10.963 7.662 1.00 98.81 114 GLU A O 1
ATOM 885 N N . ARG A 1 115 ? 2.000 -8.983 7.356 1.00 98.44 115 ARG A N 1
ATOM 886 C CA . ARG A 1 115 ? 0.643 -9.476 7.669 1.00 98.44 115 ARG A CA 1
ATOM 887 C C . ARG A 1 115 ? 0.182 -10.546 6.684 1.00 98.44 115 ARG A C 1
ATOM 889 O O . ARG A 1 115 ? -0.197 -11.634 7.108 1.00 98.44 115 ARG A O 1
ATOM 896 N N . GLY A 1 116 ? 0.326 -10.301 5.380 1.00 98.25 116 GLY A N 1
ATOM 897 C CA . GLY A 1 116 ? 0.002 -11.264 4.320 1.00 98.25 116 GLY A CA 1
ATOM 898 C C . GLY A 1 116 ? 0.817 -12.565 4.385 1.00 98.25 116 GLY A C 1
ATOM 899 O O . GLY A 1 116 ? 0.390 -13.602 3.880 1.00 98.25 116 GLY A O 1
ATOM 900 N N . LEU A 1 117 ? 1.971 -12.552 5.061 1.00 98.56 117 LEU A N 1
ATOM 901 C CA . LEU A 1 117 ? 2.771 -13.744 5.377 1.00 98.56 117 LEU A CA 1
ATOM 902 C C . LEU A 1 117 ? 2.370 -14.433 6.695 1.00 98.56 117 LEU A C 1
ATOM 904 O O . LEU A 1 117 ? 3.052 -15.371 7.120 1.00 98.56 117 LEU A O 1
ATOM 908 N N . GLY A 1 118 ? 1.306 -13.970 7.355 1.00 98.44 118 GLY A N 1
ATOM 909 C CA . GLY A 1 118 ? 0.828 -14.469 8.643 1.00 98.44 118 GLY A CA 1
ATOM 910 C C . GLY A 1 118 ? 1.730 -14.084 9.817 1.00 98.44 118 GLY A C 1
ATOM 911 O O . GLY A 1 118 ? 1.885 -14.869 10.752 1.00 98.44 118 GLY A O 1
ATOM 912 N N . ARG A 1 119 ? 2.396 -12.922 9.757 1.00 98.75 119 ARG A N 1
ATOM 913 C CA . ARG A 1 119 ? 3.361 -12.467 10.778 1.00 98.75 119 ARG A CA 1
ATOM 914 C C . ARG A 1 119 ? 3.000 -11.090 11.353 1.00 98.75 119 ARG A C 1
ATOM 916 O O . ARG A 1 119 ? 3.834 -10.182 11.309 1.00 98.75 119 ARG A O 1
ATOM 923 N N . PRO A 1 120 ? 1.806 -10.917 11.938 1.00 98.56 120 PRO A N 1
ATOM 924 C CA . PRO A 1 120 ? 1.365 -9.619 12.445 1.00 98.56 120 PRO A CA 1
ATOM 925 C C . PRO A 1 120 ? 2.276 -9.041 13.542 1.00 98.56 120 PRO A C 1
ATOM 927 O O . PRO A 1 120 ? 2.546 -7.843 13.538 1.00 98.56 120 PRO A O 1
ATOM 930 N N . ASP A 1 121 ? 2.876 -9.866 14.409 1.00 98.56 121 ASP A N 1
ATOM 931 C CA . ASP A 1 121 ? 3.863 -9.379 15.390 1.00 98.56 121 ASP A CA 1
ATOM 932 C C . ASP A 1 121 ? 5.079 -8.712 14.723 1.00 98.56 121 ASP A C 1
ATOM 934 O O . ASP A 1 121 ? 5.585 -7.690 15.192 1.00 98.56 121 ASP A O 1
ATOM 938 N N . ARG A 1 122 ? 5.545 -9.272 13.595 1.00 98.75 122 ARG A N 1
ATOM 939 C CA . ARG A 1 122 ? 6.649 -8.700 12.808 1.00 98.75 122 ARG A CA 1
ATOM 940 C C . ARG A 1 122 ? 6.224 -7.452 12.060 1.00 98.75 122 ARG A C 1
ATOM 942 O O . ARG A 1 122 ? 7.036 -6.542 11.927 1.00 98.75 122 ARG A O 1
ATOM 949 N N . ALA A 1 123 ? 4.974 -7.399 11.611 1.00 98.69 123 ALA A N 1
ATOM 950 C CA . ALA A 1 123 ? 4.393 -6.206 11.019 1.00 98.69 123 ALA A CA 1
ATOM 951 C C . ALA A 1 123 ? 4.428 -5.036 12.024 1.00 98.69 123 ALA A C 1
ATOM 953 O O . ALA A 1 123 ? 4.974 -3.979 11.712 1.00 98.69 123 ALA A O 1
ATOM 954 N N . LEU A 1 124 ? 3.986 -5.264 13.267 1.00 98.81 124 LEU A N 1
ATOM 955 C CA . LEU A 1 124 ? 4.016 -4.258 14.336 1.00 98.81 124 LEU A CA 1
ATOM 956 C C . LEU A 1 124 ? 5.440 -3.845 14.746 1.00 98.81 124 LEU A C 1
ATOM 958 O O . LEU A 1 124 ? 5.700 -2.666 14.993 1.00 98.81 124 LEU A O 1
ATOM 962 N N . GLU A 1 125 ? 6.376 -4.798 14.830 1.00 98.69 125 GLU A N 1
ATOM 963 C CA . GLU A 1 125 ? 7.799 -4.510 15.073 1.00 98.69 125 GLU A CA 1
ATOM 964 C C . GLU A 1 125 ? 8.369 -3.608 13.965 1.00 98.69 125 GLU A C 1
ATOM 966 O O . GLU A 1 125 ? 9.022 -2.599 14.241 1.00 98.69 125 GLU A O 1
ATOM 971 N N . LEU A 1 126 ? 8.083 -3.946 12.706 1.00 98.56 126 LEU A N 1
ATOM 972 C CA . LEU A 1 126 ? 8.566 -3.220 11.540 1.00 98.56 126 LEU A CA 1
ATOM 973 C C . LEU A 1 126 ? 7.973 -1.812 11.444 1.00 98.56 126 LEU A C 1
ATOM 975 O O . LEU A 1 126 ? 8.722 -0.866 11.195 1.00 98.56 126 LEU A O 1
ATOM 979 N N . GLY A 1 127 ? 6.672 -1.645 11.677 1.00 98.12 127 GLY A N 1
ATOM 980 C CA . GLY A 1 127 ? 6.029 -0.331 11.634 1.00 98.12 127 GLY A CA 1
ATOM 981 C C . GLY A 1 127 ? 6.557 0.637 12.695 1.00 98.12 127 GLY A C 1
ATOM 982 O O . GLY A 1 127 ? 6.552 1.845 12.491 1.00 98.12 127 GLY A O 1
ATOM 983 N N . ARG A 1 128 ? 7.131 0.116 13.787 1.00 98.12 128 ARG A N 1
ATOM 984 C CA . ARG A 1 128 ? 7.795 0.904 14.843 1.00 98.12 128 ARG A CA 1
ATOM 985 C C . ARG A 1 128 ? 9.293 1.121 14.609 1.00 98.12 128 ARG A C 1
ATOM 987 O O . ARG A 1 128 ? 9.961 1.717 15.450 1.00 98.12 128 ARG A O 1
ATOM 994 N N . SER A 1 129 ? 9.838 0.651 13.483 1.00 97.62 129 SER A N 1
ATOM 995 C CA . SER A 1 129 ? 11.274 0.764 13.175 1.00 97.62 129 SER A CA 1
ATOM 996 C C . SER A 1 129 ? 11.733 2.187 12.845 1.00 97.62 129 SER A C 1
ATOM 998 O O . SER A 1 129 ? 12.936 2.448 12.825 1.00 97.62 129 SER A O 1
ATOM 1000 N N . VAL A 1 130 ? 10.794 3.099 12.584 1.00 96.25 130 VAL A N 1
ATOM 1001 C CA . VAL A 1 130 ? 11.054 4.497 12.228 1.00 96.25 130 VAL A CA 1
ATOM 1002 C C . VAL A 1 130 ? 10.126 5.395 13.047 1.00 96.25 130 VAL A C 1
ATOM 1004 O O . VAL A 1 130 ? 8.964 5.032 13.243 1.00 96.25 130 VAL A O 1
ATOM 1007 N N . PRO A 1 131 ? 10.585 6.563 13.535 1.00 96.62 131 PRO A N 1
ATOM 1008 C CA . PRO A 1 131 ? 9.693 7.534 14.152 1.00 96.62 131 PRO A CA 1
ATOM 1009 C C . PRO A 1 131 ? 8.604 7.968 13.169 1.00 96.62 131 PRO A C 1
ATOM 1011 O O . PRO A 1 131 ? 8.896 8.477 12.093 1.00 96.62 131 PRO A O 1
ATOM 1014 N N . ARG A 1 132 ? 7.334 7.825 13.548 1.00 94.69 132 ARG A N 1
ATOM 1015 C CA . ARG A 1 132 ? 6.205 8.199 12.685 1.00 94.69 132 ARG A CA 1
ATOM 1016 C C . ARG A 1 132 ? 6.280 9.653 12.202 1.00 94.69 132 ARG A C 1
ATOM 1018 O O . ARG A 1 132 ? 5.999 9.931 11.045 1.00 94.69 132 ARG A O 1
ATOM 1025 N N . SER A 1 133 ? 6.734 10.564 13.061 1.00 95.31 133 SER A N 1
ATOM 1026 C CA . SER A 1 133 ? 6.883 11.988 12.741 1.00 95.31 133 SER A CA 1
ATOM 1027 C C . SER A 1 133 ? 7.948 12.304 11.686 1.00 95.31 133 SER A C 1
ATOM 1029 O O . SER A 1 133 ? 7.978 13.431 11.201 1.00 95.31 133 SER A O 1
ATOM 1031 N N . SER A 1 134 ? 8.823 11.357 11.321 1.00 96.12 134 SER A N 1
ATOM 1032 C CA . SER A 1 134 ? 9.769 11.549 10.214 1.00 96.12 134 SER A CA 1
ATOM 1033 C C . SER A 1 134 ? 9.208 11.138 8.851 1.00 96.12 134 SER A C 1
ATOM 1035 O O . SER A 1 134 ? 9.910 11.276 7.852 1.00 96.12 134 SER A O 1
ATOM 1037 N N . LEU A 1 135 ? 7.985 10.606 8.798 1.00 97.38 135 LEU A N 1
ATOM 1038 C CA . LEU A 1 135 ? 7.317 10.184 7.567 1.00 97.38 135 LEU A CA 1
ATOM 1039 C C . LEU A 1 135 ? 6.426 11.310 7.025 1.00 97.38 135 LEU A C 1
ATOM 1041 O O . LEU A 1 135 ? 5.902 12.120 7.794 1.00 97.38 135 LEU A O 1
ATOM 1045 N N . ALA A 1 136 ? 6.212 11.338 5.708 1.00 96.62 136 ALA A N 1
ATOM 1046 C CA . ALA A 1 136 ? 5.191 12.193 5.099 1.00 96.62 136 ALA A CA 1
ATOM 1047 C C . ALA A 1 136 ? 3.794 11.845 5.646 1.00 96.62 136 ALA A C 1
ATOM 1049 O O . ALA A 1 136 ? 3.555 10.699 6.024 1.00 96.62 136 ALA A O 1
ATOM 1050 N N . VAL A 1 137 ? 2.880 12.820 5.695 1.00 96.62 137 VAL A N 1
AT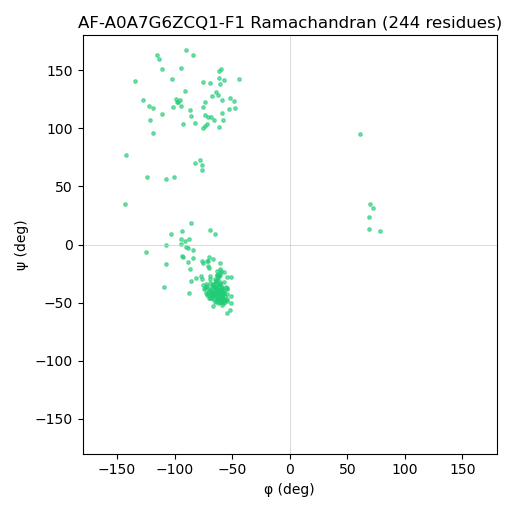OM 1051 C CA . VAL A 1 137 ? 1.558 12.674 6.340 1.00 96.62 137 VAL A CA 1
ATOM 1052 C C . VAL A 1 137 ? 0.779 11.480 5.788 1.00 96.62 137 VAL A C 1
ATOM 1054 O O . VAL A 1 137 ? 0.345 10.636 6.565 1.00 96.62 137 VAL A O 1
ATOM 1057 N N . GLU A 1 138 ? 0.692 11.350 4.466 1.00 96.31 138 GLU A N 1
ATOM 1058 C CA . GLU A 1 138 ? 0.039 10.210 3.812 1.00 96.31 138 GLU A CA 1
ATOM 1059 C C . GLU A 1 138 ? 0.645 8.865 4.255 1.00 96.31 138 GLU A C 1
ATOM 1061 O O . GLU A 1 138 ? -0.065 7.942 4.645 1.00 96.31 138 GLU A O 1
ATOM 1066 N N . VAL A 1 139 ? 1.978 8.770 4.314 1.00 98.12 139 VAL A N 1
ATOM 1067 C CA . VAL A 1 139 ? 2.678 7.554 4.764 1.00 98.12 139 VAL A CA 1
ATOM 1068 C C . VAL A 1 139 ? 2.376 7.254 6.236 1.00 98.12 139 VAL A C 1
ATOM 1070 O O . VAL A 1 139 ? 2.274 6.089 6.614 1.00 98.12 139 VAL A O 1
ATOM 1073 N N . GLN A 1 140 ? 2.202 8.276 7.081 1.00 98.50 140 GLN A N 1
ATOM 1074 C CA . GLN A 1 140 ? 1.785 8.085 8.474 1.00 98.50 140 GLN A CA 1
ATOM 1075 C C . GLN A 1 140 ? 0.381 7.484 8.574 1.00 98.50 140 GLN A C 1
ATOM 1077 O O . GLN A 1 140 ? 0.153 6.636 9.436 1.00 98.50 140 GLN A O 1
ATOM 1082 N N . VAL A 1 141 ? -0.545 7.935 7.725 1.00 98.44 141 VAL A N 1
ATOM 1083 C CA . VAL A 1 141 ? -1.929 7.446 7.671 1.00 98.44 141 VAL A CA 1
ATOM 1084 C C . VAL A 1 141 ? -1.957 5.997 7.209 1.00 98.44 141 VAL A C 1
ATOM 1086 O O . VAL A 1 141 ? -2.454 5.135 7.931 1.00 98.44 141 VAL A O 1
ATOM 1089 N N . LEU A 1 142 ? -1.318 5.699 6.077 1.00 98.38 142 LEU A N 1
ATOM 1090 C CA . LEU A 1 142 ? -1.218 4.335 5.559 1.00 98.38 142 LEU A CA 1
ATOM 1091 C C . LEU A 1 142 ? -0.537 3.395 6.564 1.00 98.38 142 LEU A C 1
ATOM 1093 O O . LEU A 1 142 ? -0.952 2.250 6.727 1.00 98.38 142 LEU A O 1
ATOM 1097 N N . LEU A 1 143 ? 0.482 3.874 7.290 1.00 98.81 143 LEU A N 1
ATOM 1098 C CA . LEU A 1 143 ? 1.133 3.087 8.337 1.00 98.81 143 LEU A CA 1
ATOM 1099 C C . LEU A 1 143 ? 0.179 2.774 9.494 1.00 98.81 143 LEU A C 1
ATOM 1101 O O . LEU A 1 143 ? 0.199 1.652 9.989 1.00 98.81 143 LEU A O 1
ATOM 1105 N N . ALA A 1 144 ? -0.644 3.732 9.929 1.00 98.75 144 ALA A N 1
ATOM 1106 C CA . ALA A 1 144 ? -1.649 3.501 10.966 1.00 98.75 144 ALA A CA 1
ATOM 1107 C C . ALA A 1 144 ? -2.680 2.452 10.542 1.00 98.75 144 ALA A C 1
ATOM 1109 O O . ALA A 1 144 ? -2.967 1.545 11.319 1.00 98.75 144 ALA A O 1
ATOM 1110 N N . ILE A 1 145 ? -3.163 2.525 9.299 1.00 98.88 145 ILE A N 1
ATOM 1111 C CA . ILE A 1 145 ? -4.098 1.544 8.734 1.00 98.88 145 ILE A CA 1
ATOM 1112 C C . ILE A 1 145 ? -3.468 0.143 8.727 1.00 98.88 145 ILE A C 1
ATOM 1114 O O . ILE A 1 145 ? -4.049 -0.803 9.259 1.00 98.88 145 ILE A O 1
ATOM 1118 N N . ALA A 1 146 ? -2.237 0.009 8.224 1.00 98.69 146 ALA A N 1
ATOM 1119 C CA . ALA A 1 146 ? -1.524 -1.270 8.201 1.00 98.69 146 ALA A CA 1
ATOM 1120 C C . ALA A 1 146 ? -1.270 -1.834 9.616 1.00 98.69 146 ALA A C 1
ATOM 1122 O O . ALA A 1 146 ? -1.420 -3.033 9.866 1.00 98.69 146 ALA A O 1
ATOM 1123 N N . MET A 1 147 ? -0.904 -0.974 10.572 1.00 98.81 147 MET A N 1
ATOM 1124 C CA . MET A 1 147 ? -0.685 -1.350 11.975 1.00 98.81 147 MET A CA 1
ATOM 1125 C C . MET A 1 147 ? -1.985 -1.774 12.667 1.00 98.81 147 MET A C 1
ATOM 1127 O O . MET A 1 147 ? -1.985 -2.772 13.387 1.00 98.81 147 MET A O 1
ATOM 1131 N N . SER A 1 148 ? -3.087 -1.063 12.416 1.00 98.88 148 SER A N 1
ATOM 1132 C CA . SER A 1 148 ? -4.429 -1.427 12.876 1.00 98.88 148 SER A CA 1
ATOM 1133 C C . SER A 1 148 ? -4.833 -2.803 12.349 1.00 98.88 148 SER A C 1
ATOM 1135 O O . SER A 1 148 ? -5.168 -3.696 13.127 1.00 98.88 148 SER A O 1
ATOM 1137 N N . GLY A 1 149 ? -4.643 -3.049 11.052 1.00 98.75 149 GLY A N 1
ATOM 1138 C CA . GLY A 1 149 ? -4.862 -4.366 10.462 1.00 98.75 149 GLY A CA 1
ATOM 1139 C C . GLY A 1 149 ? -4.027 -5.473 11.122 1.00 98.75 149 GLY A C 1
ATOM 1140 O O . GLY A 1 149 ? -4.540 -6.558 11.385 1.00 98.75 149 GLY A O 1
ATOM 1141 N N . ALA A 1 150 ? -2.763 -5.207 11.472 1.00 98.81 150 ALA A N 1
ATOM 1142 C CA . ALA A 1 150 ? -1.935 -6.182 12.191 1.00 98.81 150 ALA A CA 1
ATOM 1143 C C . ALA A 1 150 ? -2.464 -6.483 13.608 1.00 98.81 150 ALA A C 1
ATOM 1145 O O . ALA A 1 150 ? -2.265 -7.587 14.116 1.00 98.81 150 ALA A O 1
ATOM 1146 N N . ARG A 1 151 ? -3.135 -5.525 14.264 1.00 98.81 151 ARG A N 1
ATOM 1147 C CA . ARG A 1 151 ? -3.816 -5.746 15.552 1.00 98.81 151 ARG A CA 1
ATOM 1148 C C . ARG A 1 151 ? -5.066 -6.602 15.391 1.00 98.81 151 ARG A C 1
ATOM 1150 O O . ARG A 1 151 ? -5.270 -7.500 16.208 1.00 98.81 151 ARG A O 1
ATOM 1157 N N . LEU A 1 152 ? -5.852 -6.380 14.338 1.00 98.75 152 LEU A N 1
ATOM 1158 C CA . LEU A 1 152 ? -7.010 -7.219 14.011 1.00 98.75 152 LEU A CA 1
ATOM 1159 C C . LEU A 1 152 ? -6.596 -8.669 13.747 1.00 98.75 152 LEU A C 1
ATOM 1161 O O . LEU A 1 152 ? -7.195 -9.584 14.306 1.00 98.75 152 LEU A O 1
ATOM 1165 N N . ASP A 1 153 ? -5.502 -8.886 13.011 1.00 98.62 153 ASP A N 1
ATOM 1166 C CA . ASP A 1 153 ? -4.949 -10.227 12.761 1.00 98.62 153 ASP A CA 1
ATOM 1167 C C . ASP A 1 153 ? -4.559 -10.965 14.065 1.00 98.62 153 ASP A C 1
ATOM 1169 O O . ASP A 1 153 ? -4.487 -12.195 14.100 1.00 98.62 153 ASP A O 1
ATOM 1173 N N . LEU A 1 154 ? -4.306 -10.222 15.152 1.00 98.62 154 LEU A N 1
ATOM 1174 C CA . LEU A 1 154 ? -4.018 -10.741 16.496 1.00 98.62 154 LEU A CA 1
ATOM 1175 C C . LEU A 1 154 ? -5.260 -10.835 17.401 1.00 98.62 154 LEU A C 1
ATOM 1177 O O . LEU A 1 154 ? -5.128 -11.220 18.565 1.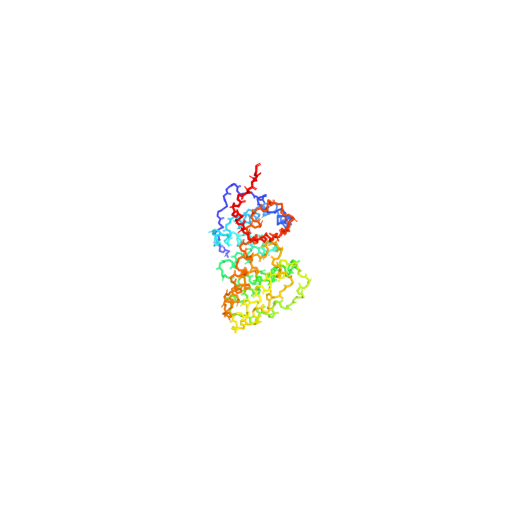00 98.62 154 LEU A O 1
ATOM 1181 N N . GLY A 1 155 ? -6.445 -10.464 16.912 1.00 98.31 155 GLY A N 1
ATOM 1182 C CA . GLY A 1 155 ? -7.678 -10.378 17.700 1.00 98.31 155 GLY A CA 1
ATOM 1183 C C . GLY A 1 155 ? -7.670 -9.252 18.740 1.00 98.31 155 GLY A C 1
ATOM 1184 O O . GLY A 1 155 ? -8.348 -9.348 19.759 1.00 98.31 155 GLY A O 1
ATOM 1185 N N . GLN A 1 156 ? -6.860 -8.213 18.531 1.00 98.62 156 GLN A N 1
ATOM 1186 C CA . GLN A 1 156 ? -6.695 -7.081 19.446 1.00 98.62 156 GLN A CA 1
ATOM 1187 C C . GLN A 1 156 ? -7.510 -5.875 18.960 1.00 98.62 156 GLN A C 1
ATOM 1189 O O . GLN A 1 156 ? -6.939 -4.820 18.693 1.00 98.62 156 GLN A O 1
ATOM 1194 N N . THR A 1 157 ? -8.826 -6.034 18.813 1.00 98.62 157 THR A N 1
ATOM 1195 C CA . THR A 1 157 ? -9.698 -5.050 18.148 1.00 98.62 157 THR A CA 1
ATOM 1196 C C . THR A 1 157 ? -9.676 -3.666 18.804 1.00 98.62 157 THR A C 1
ATOM 1198 O O . THR A 1 157 ? -9.519 -2.675 18.099 1.00 98.62 157 THR A O 1
ATOM 1201 N N . ASP A 1 158 ? -9.707 -3.568 20.138 1.00 98.69 158 ASP A N 1
ATOM 1202 C CA . ASP A 1 158 ? -9.573 -2.270 20.824 1.00 98.69 158 ASP A CA 1
ATOM 1203 C C . ASP A 1 158 ? -8.249 -1.571 20.471 1.00 98.69 158 ASP A C 1
ATOM 1205 O O . ASP A 1 158 ? -8.217 -0.393 20.127 1.00 98.69 158 ASP A O 1
ATOM 1209 N N . ALA A 1 159 ? -7.143 -2.322 20.466 1.00 98.69 159 ALA A N 1
ATOM 1210 C CA . ALA A 1 159 ? -5.840 -1.778 20.095 1.00 98.69 159 ALA A CA 1
ATOM 1211 C C . ALA A 1 159 ? -5.755 -1.440 18.599 1.00 98.69 159 ALA A C 1
ATOM 1213 O O . ALA A 1 159 ? -4.962 -0.586 18.217 1.00 98.69 159 ALA A O 1
ATOM 1214 N N . ALA A 1 160 ? -6.530 -2.113 17.744 1.00 98.81 160 ALA A N 1
ATOM 1215 C CA . ALA A 1 160 ? -6.642 -1.759 16.335 1.00 98.81 160 ALA A CA 1
ATOM 1216 C C . ALA A 1 160 ? -7.285 -0.378 16.169 1.00 98.81 160 ALA A C 1
ATOM 1218 O O . ALA A 1 160 ? -6.805 0.418 15.360 1.00 98.81 160 ALA A O 1
ATOM 1219 N N . LEU A 1 161 ? -8.314 -0.077 16.967 1.00 98.75 161 LEU A N 1
ATOM 1220 C CA . LEU A 1 161 ? -8.962 1.231 16.972 1.00 98.75 161 LEU A CA 1
ATOM 1221 C C . LEU A 1 161 ? -7.982 2.320 17.429 1.00 98.75 161 LEU A C 1
ATOM 1223 O O . LEU A 1 161 ? -7.879 3.361 16.782 1.00 98.75 161 LEU A O 1
ATOM 1227 N N . ASP A 1 162 ? -7.212 2.052 18.488 1.00 98.62 162 ASP A N 1
ATOM 1228 C CA . ASP A 1 162 ? -6.211 2.986 19.019 1.00 98.62 162 ASP A CA 1
ATOM 1229 C C . ASP A 1 162 ? -5.138 3.366 17.977 1.00 98.62 162 ASP A C 1
ATOM 1231 O O . ASP A 1 162 ? -4.724 4.523 17.911 1.00 98.62 162 ASP A O 1
ATOM 1235 N N . GLU A 1 163 ? -4.680 2.426 17.135 1.00 98.56 163 GLU A N 1
ATOM 1236 C CA . GLU A 1 163 ? -3.665 2.715 16.099 1.00 98.56 163 GLU A CA 1
ATOM 1237 C C . GLU A 1 163 ? -4.179 3.731 15.050 1.00 98.56 163 GLU A C 1
ATOM 1239 O O . GLU A 1 163 ? -3.374 4.465 14.466 1.00 98.56 163 GLU A O 1
ATOM 1244 N N . LEU A 1 164 ? -5.503 3.810 14.843 1.00 98.69 164 LEU A N 1
ATOM 1245 C CA . LEU A 1 164 ? -6.174 4.713 13.897 1.00 98.69 164 LEU A CA 1
ATOM 1246 C C . LEU A 1 164 ? -6.525 6.084 14.493 1.00 98.69 164 LEU A C 1
ATOM 1248 O O . LEU A 1 164 ? -6.794 7.018 13.740 1.00 98.69 164 LEU A O 1
ATOM 1252 N N . GLN A 1 165 ? -6.495 6.246 15.819 1.00 97.94 165 GLN A N 1
ATOM 1253 C CA . GLN A 1 165 ? -6.779 7.519 16.495 1.00 97.94 165 GLN A CA 1
ATOM 1254 C C . GLN A 1 165 ? -5.584 8.475 16.421 1.00 97.94 165 GLN A C 1
ATOM 1256 O O . GLN A 1 165 ? -4.848 8.716 17.380 1.00 97.94 165 GLN A O 1
ATOM 1261 N N . ILE A 1 166 ? -5.375 9.007 15.225 1.00 97.44 166 ILE A N 1
ATOM 1262 C CA . ILE A 1 166 ? -4.206 9.798 14.841 1.00 97.44 166 ILE A CA 1
ATOM 1263 C C . ILE A 1 166 ? -4.643 11.236 14.550 1.00 97.44 166 ILE A C 1
ATOM 1265 O O . ILE A 1 166 ? -5.812 11.449 14.242 1.00 97.44 166 ILE A O 1
ATOM 1269 N N . PRO A 1 167 ? -3.743 12.238 14.581 1.00 96.12 167 PRO A N 1
ATOM 1270 C CA . PRO A 1 167 ? -4.130 13.629 14.317 1.00 96.12 167 PRO A CA 1
ATOM 1271 C C . PRO A 1 167 ? -4.800 13.854 12.955 1.00 96.1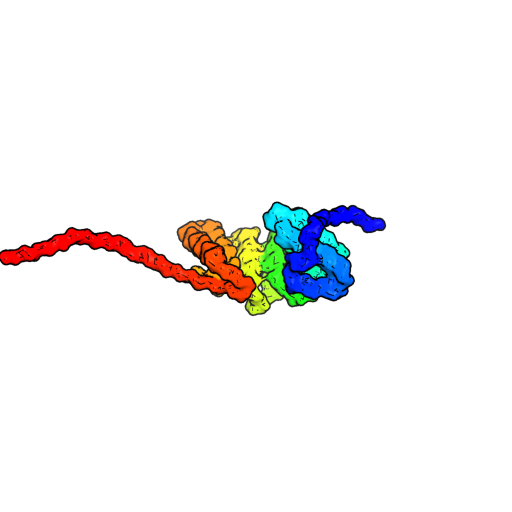2 167 PRO A C 1
ATOM 1273 O O . PRO A 1 167 ? -5.520 14.826 12.784 1.00 96.12 167 PRO A O 1
ATOM 1276 N N . GLN A 1 168 ? -4.534 12.970 11.993 1.00 96.12 168 GLN A N 1
ATOM 1277 C CA . GLN A 1 168 ? -5.113 12.981 10.653 1.00 96.12 168 GLN A CA 1
ATOM 1278 C C . GLN A 1 168 ? -6.560 12.469 10.589 1.00 96.12 168 GLN A C 1
ATOM 1280 O O . GLN A 1 168 ? -7.216 12.677 9.577 1.00 96.12 168 GLN A O 1
ATOM 1285 N N . LEU A 1 169 ? -7.066 11.810 11.636 1.00 96.31 169 LEU A N 1
ATOM 1286 C CA . LEU A 1 169 ? -8.467 11.399 11.737 1.00 96.31 169 LEU A CA 1
ATOM 1287 C C . LEU A 1 169 ? -9.335 12.629 12.078 1.00 96.31 169 LEU A C 1
ATOM 1289 O O . LEU A 1 169 ? -9.891 12.733 13.170 1.00 96.31 169 LEU A O 1
ATOM 1293 N N . ASP A 1 170 ? -9.377 13.594 11.158 1.00 91.88 170 ASP A N 1
ATOM 1294 C CA . ASP A 1 170 ? -10.108 14.856 11.279 1.00 91.88 170 ASP A CA 1
ATOM 1295 C C . ASP A 1 170 ? -11.294 14.870 10.302 1.00 91.88 170 ASP A C 1
ATOM 1297 O O . ASP A 1 170 ? -11.076 14.930 9.092 1.00 91.88 170 ASP A O 1
ATOM 1301 N N . PRO A 1 171 ? -12.544 14.838 10.792 1.00 85.31 171 PRO A N 1
ATOM 1302 C CA . PRO A 1 171 ? -13.728 14.754 9.940 1.00 85.31 171 PRO A CA 1
ATOM 1303 C C . PRO A 1 171 ? -14.013 16.026 9.125 1.00 85.31 171 PRO A C 1
ATOM 1305 O O . PRO A 1 171 ? -14.867 15.986 8.244 1.00 85.31 171 PRO A O 1
ATOM 1308 N N . ASN A 1 172 ? -13.331 17.141 9.405 1.00 84.88 172 ASN A N 1
ATOM 1309 C CA . ASN A 1 172 ? -13.613 18.437 8.776 1.00 84.88 172 ASN A CA 1
ATOM 1310 C C . ASN A 1 172 ? -12.764 18.712 7.525 1.00 84.88 172 ASN A C 1
ATOM 1312 O O . ASN A 1 172 ? -13.021 19.670 6.795 1.00 84.88 172 ASN A O 1
ATOM 1316 N N . THR A 1 173 ? -11.740 17.894 7.274 1.00 82.00 173 THR A N 1
ATOM 1317 C CA . THR A 1 173 ? -10.787 18.126 6.186 1.00 82.00 173 THR A CA 1
ATOM 1318 C C . THR A 1 173 ? -10.667 16.887 5.303 1.00 82.00 173 THR A C 1
ATOM 1320 O O . THR A 1 173 ? -10.329 15.799 5.780 1.00 82.00 173 THR A O 1
ATOM 1323 N N . ALA A 1 174 ? -10.899 17.050 3.998 1.00 85.38 174 ALA A N 1
ATOM 1324 C CA . ALA A 1 174 ? -10.701 15.993 3.014 1.00 85.38 174 ALA A CA 1
ATOM 1325 C C . ALA A 1 174 ? -9.308 16.113 2.386 1.00 85.38 174 ALA A C 1
ATOM 1327 O O . ALA A 1 174 ? -8.988 17.102 1.726 1.00 85.38 174 ALA A O 1
ATOM 1328 N N . PHE A 1 175 ? -8.506 15.069 2.567 1.00 90.44 175 PHE A N 1
ATOM 1329 C CA . PHE A 1 175 ? -7.280 14.814 1.822 1.00 90.44 175 PHE A CA 1
ATOM 1330 C C . PHE A 1 175 ? -7.457 13.539 0.999 1.00 90.44 175 PHE A C 1
ATOM 1332 O O . PHE A 1 175 ? -8.297 12.701 1.324 1.00 90.44 175 PHE A O 1
ATOM 1339 N N . SER A 1 176 ? -6.598 13.325 0.002 1.00 90.81 176 SER A N 1
ATOM 1340 C CA . SER A 1 176 ? -6.587 12.108 -0.829 1.00 90.81 176 SER A CA 1
ATOM 1341 C C . SER A 1 176 ? -6.564 10.793 -0.030 1.00 90.81 176 SER A C 1
ATOM 1343 O O . SER A 1 176 ? -7.088 9.781 -0.488 1.00 90.81 176 SER A O 1
ATOM 1345 N N . TRP A 1 177 ? -6.003 10.805 1.183 1.00 93.31 177 TRP A N 1
ATOM 1346 C CA . TRP A 1 177 ? -5.942 9.656 2.090 1.00 93.31 177 TRP A CA 1
ATOM 1347 C C . TRP A 1 177 ? -7.089 9.576 3.114 1.00 93.31 177 TRP A C 1
ATOM 1349 O O . TRP A 1 177 ? -7.194 8.559 3.803 1.00 93.31 177 TRP A O 1
ATOM 1359 N N . SER A 1 178 ? -7.927 10.614 3.258 1.00 95.31 178 SER A N 1
ATOM 1360 C CA . SER A 1 178 ? -8.982 10.670 4.284 1.00 95.31 178 SER A CA 1
ATOM 1361 C C . SER A 1 178 ? -10.004 9.532 4.156 1.00 95.31 178 SER A C 1
ATOM 1363 O O . SER A 1 178 ? -10.241 8.884 5.177 1.00 95.31 178 SER A O 1
ATOM 1365 N N . PRO A 1 179 ? -10.549 9.210 2.958 1.00 95.88 179 PRO A N 1
ATOM 1366 C CA . PRO A 1 179 ? -11.534 8.132 2.824 1.00 95.88 179 PRO A CA 1
ATOM 1367 C C . PRO A 1 179 ? -11.017 6.792 3.355 1.00 95.88 179 PRO A C 1
ATOM 1369 O O . PRO A 1 179 ? -11.633 6.178 4.219 1.00 95.88 179 PRO A O 1
ATOM 1372 N N . ALA A 1 180 ? -9.800 6.401 2.965 1.00 97.12 180 ALA A N 1
ATOM 1373 C CA . ALA A 1 180 ? -9.197 5.144 3.409 1.00 97.12 180 ALA A CA 1
ATOM 1374 C C . ALA A 1 180 ? -9.009 5.066 4.938 1.00 97.12 180 ALA A C 1
ATOM 1376 O O . ALA A 1 180 ? -9.112 3.987 5.525 1.00 97.12 180 ALA A O 1
ATOM 1377 N N . LEU A 1 181 ? -8.720 6.193 5.599 1.00 98.31 181 LEU A N 1
ATOM 1378 C CA . LEU A 1 181 ? -8.606 6.252 7.058 1.00 98.31 181 LEU A CA 1
ATOM 1379 C C . LEU A 1 181 ? -9.975 6.145 7.740 1.00 98.31 181 LEU A C 1
ATOM 1381 O O . LEU A 1 181 ? -10.093 5.450 8.751 1.00 98.31 181 LEU A O 1
ATOM 1385 N N . PHE A 1 182 ? -10.988 6.824 7.202 1.00 98.38 182 PHE A N 1
ATOM 1386 C CA . PHE A 1 182 ? -12.350 6.802 7.735 1.00 98.38 182 PHE A CA 1
ATOM 1387 C C . PHE A 1 182 ? -12.982 5.423 7.567 1.00 98.38 182 PHE A C 1
ATOM 1389 O O . PHE A 1 182 ? -13.532 4.904 8.535 1.00 98.38 182 PHE A O 1
ATOM 1396 N N . ASP A 1 183 ? -12.786 4.788 6.411 1.00 98.56 183 ASP A N 1
ATOM 1397 C CA . ASP A 1 183 ? -13.210 3.414 6.143 1.00 98.56 183 ASP A CA 1
ATOM 1398 C C . ASP A 1 183 ? -12.601 2.429 7.143 1.00 98.56 183 ASP A C 1
ATOM 1400 O O . ASP A 1 183 ? -13.298 1.619 7.754 1.00 98.56 183 ASP A O 1
ATOM 1404 N N . ALA A 1 184 ? -11.281 2.511 7.352 1.00 98.69 184 ALA A N 1
ATOM 1405 C CA . ALA A 1 184 ? -10.595 1.650 8.308 1.00 98.69 184 ALA A CA 1
ATOM 1406 C C . ALA A 1 184 ? -11.118 1.863 9.738 1.00 98.69 184 ALA A C 1
ATOM 1408 O O . ALA A 1 184 ? -11.274 0.900 10.487 1.00 98.69 184 ALA A O 1
ATOM 1409 N N . TYR A 1 185 ? -11.398 3.112 10.123 1.00 98.75 185 TYR A N 1
ATOM 1410 C CA . TYR A 1 185 ? -11.928 3.435 11.447 1.00 98.75 185 TYR A CA 1
ATOM 1411 C C . TYR A 1 185 ? -13.353 2.910 11.637 1.00 98.75 185 TYR A C 1
ATOM 1413 O O . TYR A 1 185 ? -13.636 2.273 12.654 1.00 98.75 185 TYR A O 1
ATOM 1421 N N . ALA A 1 186 ? -14.221 3.119 10.646 1.00 98.75 186 ALA A N 1
ATOM 1422 C CA . ALA A 1 186 ? -15.591 2.625 10.636 1.00 98.75 186 ALA A CA 1
ATOM 1423 C C . ALA A 1 186 ? -15.634 1.094 10.741 1.00 98.75 186 ALA A C 1
ATOM 1425 O O . ALA A 1 186 ? -16.299 0.563 11.627 1.00 98.75 186 ALA A O 1
ATOM 1426 N N . ALA A 1 187 ? -14.836 0.386 9.937 1.00 98.75 187 ALA A N 1
ATOM 1427 C CA . ALA A 1 187 ? -14.765 -1.074 9.974 1.00 98.75 187 ALA A CA 1
ATOM 1428 C C . ALA A 1 187 ? -14.365 -1.619 11.361 1.00 98.75 187 ALA A C 1
ATOM 1430 O O . ALA A 1 187 ? -14.964 -2.570 11.861 1.00 98.75 187 ALA A O 1
ATOM 1431 N N . VAL A 1 188 ? -13.390 -0.997 12.035 1.00 98.81 188 VAL A N 1
ATOM 1432 C CA . VAL A 1 188 ? -12.995 -1.427 13.390 1.00 98.81 188 VAL A CA 1
ATOM 1433 C C . VAL A 1 188 ? -14.083 -1.122 14.427 1.00 98.81 188 VAL A C 1
ATOM 1435 O O . VAL A 1 188 ? -14.254 -1.882 15.382 1.00 98.81 188 VAL A O 1
ATOM 1438 N N . LEU A 1 189 ? -14.838 -0.030 14.266 1.00 98.75 189 LEU A N 1
ATOM 1439 C CA . LEU A 1 189 ? -15.994 0.262 15.120 1.00 98.75 189 LEU A CA 1
ATOM 1440 C C . LEU A 1 189 ? -17.093 -0.800 14.969 1.00 98.75 189 LEU A C 1
ATOM 1442 O O . LEU A 1 189 ? -17.665 -1.214 15.979 1.00 98.75 189 LEU A O 1
ATOM 1446 N N . GLU A 1 190 ? -17.357 -1.280 13.751 1.00 98.50 190 GLU A N 1
ATOM 1447 C CA . GLU A 1 190 ? -18.293 -2.388 13.508 1.00 98.50 190 GLU A CA 1
ATOM 1448 C C . GLU A 1 190 ? -17.831 -3.677 14.189 1.00 98.50 190 GLU A C 1
ATOM 1450 O O . GLU A 1 190 ? -18.618 -4.315 14.888 1.00 98.50 190 GLU A O 1
ATOM 1455 N N . ASP A 1 191 ? -16.544 -4.018 14.074 1.00 98.25 191 ASP A N 1
ATOM 1456 C CA . ASP A 1 191 ? -15.958 -5.189 14.741 1.00 98.25 191 ASP A CA 1
ATOM 1457 C C . ASP A 1 191 ? -16.079 -5.121 16.279 1.00 98.25 191 ASP A C 1
ATOM 1459 O O . ASP A 1 191 ? -16.077 -6.153 16.958 1.00 98.25 191 ASP A O 1
ATOM 1463 N N . LEU A 1 192 ? -16.204 -3.915 16.844 1.00 98.56 192 LEU A N 1
ATOM 1464 C CA . LEU A 1 192 ? -16.446 -3.667 18.271 1.00 98.56 192 LEU A CA 1
ATOM 1465 C C . LEU A 1 192 ? -17.938 -3.596 18.644 1.00 98.56 192 LEU A C 1
ATOM 1467 O O . LEU A 1 192 ? -18.253 -3.434 19.826 1.00 98.56 192 LEU A O 1
ATOM 1471 N N . GLY A 1 193 ? -18.857 -3.708 17.680 1.00 98.38 193 GLY A N 1
ATOM 1472 C CA . GLY A 1 193 ? -20.300 -3.561 17.899 1.00 98.38 193 GLY A CA 1
ATOM 1473 C C . GLY A 1 193 ? -20.722 -2.124 18.220 1.00 98.38 193 GLY A C 1
ATOM 1474 O O . GLY A 1 193 ? -21.583 -1.902 19.070 1.00 98.38 193 GLY A O 1
ATOM 1475 N N . ARG A 1 194 ? -20.053 -1.133 17.615 1.00 98.50 194 ARG A N 1
ATOM 1476 C CA . ARG A 1 194 ? -20.367 0.304 17.728 1.00 98.50 194 ARG A CA 1
ATOM 1477 C C . ARG A 1 194 ? -20.988 0.807 16.424 1.00 98.50 194 ARG A C 1
ATOM 1479 O O . ARG A 1 194 ? -20.489 1.748 15.814 1.00 98.50 194 ARG A O 1
ATOM 1486 N N . GLU A 1 195 ? -22.079 0.177 15.991 1.00 98.25 195 GLU A N 1
ATOM 1487 C CA . GLU A 1 195 ? -22.632 0.341 14.638 1.00 98.25 195 GLU A CA 1
ATOM 1488 C C . GLU A 1 195 ? -23.078 1.777 14.337 1.00 98.25 195 GLU A C 1
ATOM 1490 O O . GLU A 1 195 ? -22.860 2.273 13.238 1.00 98.25 195 GLU A O 1
ATOM 1495 N N . ALA A 1 196 ? -23.667 2.472 15.317 1.00 98.31 196 ALA A N 1
ATOM 1496 C CA . ALA A 1 196 ? -24.098 3.858 15.129 1.00 98.31 196 ALA A CA 1
ATOM 1497 C C . ALA A 1 196 ? -22.917 4.801 14.845 1.00 98.31 196 ALA A C 1
ATOM 1499 O O . ALA A 1 196 ? -23.023 5.678 13.998 1.00 98.31 196 ALA A O 1
ATOM 1500 N N . GLU A 1 197 ? -21.784 4.600 15.523 1.00 98.12 197 GLU A N 1
ATOM 1501 C CA . GLU A 1 197 ? -20.584 5.405 15.288 1.00 98.12 197 GLU A CA 1
ATOM 1502 C C . GLU A 1 197 ? -19.907 5.016 13.973 1.00 98.12 197 GLU A C 1
ATOM 1504 O O . GLU A 1 197 ? -19.427 5.890 13.258 1.00 98.12 197 GLU A O 1
ATOM 1509 N N . ALA A 1 198 ? -19.879 3.724 13.633 1.00 98.56 198 ALA A N 1
ATOM 1510 C CA . ALA A 1 198 ? -19.352 3.266 12.352 1.00 98.56 198 ALA A CA 1
ATOM 1511 C C . ALA A 1 198 ? -20.088 3.908 11.169 1.00 98.56 198 ALA A C 1
ATOM 1513 O O . ALA A 1 198 ? -19.443 4.444 10.273 1.00 98.56 198 ALA A O 1
ATOM 1514 N N . GLU A 1 199 ? -21.423 3.933 11.212 1.00 98.44 199 GLU A N 1
ATOM 1515 C CA . GLU A 1 199 ? -22.266 4.565 10.192 1.00 98.44 199 GLU A CA 1
ATOM 1516 C C . GLU A 1 199 ? -21.926 6.054 9.997 1.00 98.44 199 GLU A C 1
ATOM 1518 O O . GLU A 1 199 ? -21.805 6.520 8.865 1.00 98.44 199 GLU A O 1
ATOM 1523 N N . GLU A 1 200 ? -21.689 6.804 11.079 1.00 98.12 200 GLU A N 1
ATOM 1524 C CA . GLU A 1 200 ? -21.246 8.202 10.972 1.00 98.12 200 GLU A CA 1
ATOM 1525 C C . GLU A 1 200 ? -19.905 8.334 10.231 1.00 98.12 200 GLU A C 1
ATOM 1527 O O . GLU A 1 200 ? -19.704 9.280 9.465 1.00 98.12 200 GLU A O 1
ATOM 1532 N N . TRP A 1 201 ? -18.971 7.407 10.458 1.00 98.12 201 TRP A N 1
ATOM 1533 C CA . TRP A 1 201 ? -17.663 7.415 9.801 1.00 98.12 201 TRP A CA 1
ATOM 1534 C C . TRP A 1 201 ? -17.717 6.950 8.347 1.00 98.12 201 TRP A C 1
ATOM 1536 O O . TRP A 1 201 ? -17.022 7.544 7.523 1.00 98.12 201 TRP A O 1
ATOM 1546 N N . TRP A 1 202 ? -18.585 5.997 8.004 1.00 98.12 202 TRP A N 1
ATOM 1547 C CA . TRP A 1 202 ? -18.869 5.657 6.607 1.00 98.12 202 TRP A CA 1
ATOM 1548 C C . TRP A 1 202 ? -19.401 6.871 5.841 1.00 98.12 202 TRP A C 1
ATOM 1550 O O . TRP A 1 202 ? -18.844 7.245 4.813 1.00 98.12 202 TRP A O 1
ATOM 1560 N N . GLN A 1 203 ? -20.375 7.591 6.405 1.00 97.38 203 GLN A N 1
ATOM 1561 C CA . GLN A 1 203 ? -20.908 8.812 5.788 1.00 97.38 203 GLN A CA 1
ATOM 1562 C C . GLN A 1 203 ? -19.863 9.930 5.652 1.00 97.38 203 GLN A C 1
ATOM 1564 O O . GLN A 1 203 ? -19.959 10.768 4.753 1.00 97.38 203 GLN A O 1
ATOM 1569 N N . ARG A 1 204 ? -18.882 9.999 6.561 1.00 96.06 204 ARG A N 1
ATOM 1570 C CA . ARG A 1 204 ? -17.740 10.922 6.431 1.00 96.06 204 ARG A CA 1
ATOM 1571 C C . ARG A 1 204 ? -16.804 10.498 5.305 1.00 96.06 204 ARG A C 1
ATOM 1573 O O . ARG A 1 204 ? -16.296 11.368 4.605 1.00 96.06 204 ARG A O 1
ATOM 1580 N N . SER A 1 205 ? -16.584 9.197 5.128 1.00 96.00 205 SER A N 1
ATOM 1581 C CA . SER A 1 205 ? -15.785 8.660 4.024 1.00 96.00 205 SER A CA 1
ATOM 1582 C C . SER A 1 205 ? -16.412 8.963 2.666 1.00 96.00 205 SER A C 1
ATOM 1584 O O . SER A 1 205 ? -15.731 9.491 1.783 1.00 96.00 205 SER A O 1
ATOM 1586 N N . ASP A 1 206 ? -17.724 8.748 2.535 1.00 95.44 206 ASP A N 1
ATOM 1587 C CA . ASP A 1 206 ? -18.480 9.075 1.323 1.00 95.44 206 ASP A CA 1
ATOM 1588 C C . ASP A 1 206 ? -18.373 10.572 0.999 1.00 95.44 206 ASP A C 1
ATOM 1590 O O . ASP A 1 206 ? -17.967 10.948 -0.099 1.00 95.44 206 ASP A O 1
ATOM 1594 N N . ARG A 1 207 ? -18.618 11.445 1.989 1.00 93.25 207 ARG A N 1
ATOM 1595 C CA . ARG A 1 207 ? -18.474 12.904 1.826 1.00 93.25 207 ARG A CA 1
ATOM 1596 C C . ARG A 1 207 ? -17.060 13.324 1.433 1.00 93.25 207 ARG A C 1
ATOM 1598 O O . ARG A 1 207 ? -16.900 14.209 0.595 1.00 93.25 207 ARG A O 1
ATOM 1605 N N . ALA A 1 208 ? -16.037 12.726 2.044 1.00 90.88 208 ALA A N 1
ATOM 1606 C CA . ALA A 1 208 ? -14.650 13.017 1.703 1.00 90.88 208 ALA A CA 1
ATOM 1607 C C . ALA A 1 208 ? -14.331 12.587 0.263 1.00 90.88 208 ALA A C 1
ATOM 1609 O O . ALA A 1 208 ? -13.672 13.332 -0.459 1.00 90.88 208 ALA A O 1
ATOM 1610 N N . SER A 1 209 ? -14.837 11.430 -0.169 1.00 91.94 209 SER A N 1
ATOM 1611 C CA . SER A 1 209 ? -14.679 10.927 -1.537 1.00 91.94 209 SER A CA 1
ATOM 1612 C C . SER A 1 209 ? -15.363 11.841 -2.555 1.00 91.94 209 SER A C 1
ATOM 1614 O O . SER A 1 209 ? -14.715 12.285 -3.502 1.00 91.94 209 SER A O 1
ATOM 1616 N N . ASP A 1 210 ? -16.621 12.216 -2.309 1.00 90.50 210 ASP A N 1
ATOM 1617 C CA . ASP A 1 210 ? -17.382 13.139 -3.159 1.00 90.50 210 ASP A CA 1
ATOM 1618 C C . ASP A 1 210 ? -16.684 14.502 -3.288 1.00 90.50 210 ASP A C 1
ATOM 1620 O O . ASP A 1 210 ? -16.594 15.066 -4.381 1.00 90.50 210 ASP A O 1
ATOM 1624 N N . ALA A 1 211 ? -16.147 15.030 -2.183 1.00 86.94 211 ALA A N 1
ATOM 1625 C CA . ALA A 1 211 ? -15.405 16.287 -2.182 1.00 86.94 211 ALA A CA 1
ATOM 1626 C C . ALA A 1 211 ? -14.146 16.206 -3.064 1.00 86.94 211 ALA A C 1
ATOM 1628 O O . ALA A 1 211 ? -13.906 17.104 -3.872 1.00 86.94 211 ALA A O 1
ATOM 1629 N N . ILE A 1 212 ? -13.374 15.119 -2.953 1.00 84.94 212 ILE A N 1
ATOM 1630 C CA . ILE A 1 212 ? -12.163 14.875 -3.757 1.00 84.94 212 ILE A CA 1
ATOM 1631 C C . ILE A 1 212 ? -12.499 14.723 -5.245 1.00 84.94 212 ILE A C 1
ATOM 1633 O O . ILE A 1 212 ? -11.746 15.198 -6.094 1.00 84.94 212 ILE A O 1
ATOM 1637 N N . GLU A 1 213 ? -13.620 14.083 -5.582 1.00 85.69 213 GLU A N 1
ATOM 1638 C CA . GLU A 1 213 ? -14.062 13.938 -6.972 1.00 85.69 213 GLU A CA 1
ATOM 1639 C C . GLU A 1 213 ? -14.569 15.254 -7.579 1.00 85.69 213 GLU A C 1
ATOM 1641 O O . GLU A 1 213 ? -14.341 15.508 -8.765 1.00 85.69 213 GLU A O 1
ATOM 1646 N N . ALA A 1 214 ? -15.234 16.093 -6.779 1.00 82.12 214 ALA A N 1
ATOM 1647 C CA . ALA A 1 214 ? -15.765 17.387 -7.203 1.00 82.12 214 ALA A CA 1
ATOM 1648 C C . ALA A 1 214 ? -14.690 18.485 -7.323 1.00 82.12 214 ALA A C 1
ATOM 1650 O O . ALA A 1 214 ? -14.860 19.427 -8.102 1.00 82.12 214 ALA A O 1
ATOM 1651 N N . GLY A 1 215 ? -13.595 18.384 -6.563 1.00 68.62 215 GLY A N 1
ATOM 1652 C CA . GLY A 1 215 ? -12.440 19.272 -6.674 1.00 68.62 215 GLY A CA 1
ATOM 1653 C C . GLY A 1 215 ? -11.658 19.018 -7.966 1.00 68.62 215 GLY A C 1
ATOM 1654 O O . GLY A 1 215 ? -11.002 17.990 -8.117 1.00 68.62 215 GLY A O 1
ATOM 1655 N N . ASP A 1 216 ? -11.710 19.958 -8.914 1.00 49.91 216 ASP A N 1
ATOM 1656 C CA . ASP A 1 216 ? -10.922 19.915 -10.154 1.00 49.91 216 ASP A CA 1
ATOM 1657 C C . ASP A 1 216 ? -9.422 19.705 -9.838 1.00 49.91 216 ASP A C 1
ATOM 1659 O O . ASP A 1 216 ? -8.778 20.531 -9.192 1.00 49.91 216 ASP A O 1
ATOM 1663 N N . ARG A 1 217 ? -8.860 18.578 -10.291 1.00 49.69 217 ARG A N 1
ATOM 1664 C CA . ARG A 1 217 ? -7.481 18.145 -10.003 1.00 49.69 217 ARG A CA 1
ATOM 1665 C C . ARG A 1 217 ? -6.420 19.070 -10.620 1.00 49.69 217 ARG A C 1
ATOM 1667 O O . ARG A 1 217 ? -6.116 18.945 -11.807 1.00 49.69 217 ARG A O 1
ATOM 1674 N N . GLU A 1 218 ? -5.741 19.864 -9.793 1.00 43.38 218 GLU A N 1
ATOM 1675 C CA . GLU A 1 218 ? -4.326 20.224 -9.987 1.00 43.38 218 GLU A CA 1
ATOM 1676 C C . GLU A 1 218 ? -3.479 19.298 -9.085 1.00 43.38 218 GLU A C 1
ATOM 1678 O O . GLU A 1 218 ? -3.731 19.224 -7.885 1.00 43.38 218 GLU A O 1
ATOM 1683 N N . PRO A 1 219 ? -2.490 18.556 -9.618 1.00 46.25 219 PRO A N 1
ATOM 1684 C CA . PRO A 1 219 ? -1.784 17.477 -8.908 1.00 46.25 219 PRO A CA 1
ATOM 1685 C C . PRO A 1 219 ? -0.856 17.922 -7.756 1.00 46.25 219 PRO A C 1
ATOM 1687 O O . PRO A 1 219 ? -0.042 17.119 -7.304 1.00 46.25 219 PRO A O 1
ATOM 1690 N N . GLU A 1 220 ? -0.929 19.178 -7.305 1.00 45.25 220 GLU A N 1
ATOM 1691 C CA . GLU A 1 220 ? -0.069 19.725 -6.243 1.00 45.25 220 GLU A CA 1
ATOM 1692 C C . GLU A 1 220 ? -0.833 20.337 -5.043 1.00 45.25 220 GLU A C 1
ATOM 1694 O O . GLU A 1 220 ? -0.180 20.626 -4.041 1.00 45.25 220 GLU A O 1
ATOM 1699 N N . ASP A 1 221 ? -2.171 20.457 -5.071 1.00 43.12 221 ASP A N 1
ATOM 1700 C CA . ASP A 1 221 ? -2.963 21.032 -3.964 1.00 43.12 221 ASP A CA 1
ATOM 1701 C C . ASP A 1 221 ? -3.962 20.002 -3.380 1.00 43.12 221 ASP A C 1
ATOM 1703 O O . ASP A 1 221 ? -5.067 19.817 -3.880 1.00 43.12 221 ASP A O 1
ATOM 1707 N N . ASP A 1 222 ? -3.560 19.325 -2.297 1.00 52.00 222 ASP A N 1
ATOM 1708 C CA . ASP A 1 222 ? -4.271 18.199 -1.648 1.00 52.00 222 ASP A CA 1
ATOM 1709 C C . ASP A 1 222 ? -5.344 18.607 -0.606 1.00 52.00 222 ASP A C 1
ATOM 1711 O O . ASP A 1 222 ? -5.696 17.799 0.255 1.00 52.00 222 ASP A O 1
ATOM 1715 N N . VAL A 1 223 ? -5.843 19.848 -0.598 1.00 50.09 223 VAL A N 1
ATOM 1716 C CA . VAL A 1 223 ? -6.709 20.333 0.501 1.00 50.09 223 VAL A CA 1
ATOM 1717 C C . VAL A 1 223 ? -8.093 20.729 0.006 1.00 50.09 223 VAL A C 1
ATOM 1719 O O . VAL A 1 223 ? -8.231 21.705 -0.729 1.00 50.09 223 VAL A O 1
ATOM 1722 N N . ILE A 1 224 ? -9.124 20.030 0.491 1.00 54.81 224 ILE A N 1
ATOM 1723 C CA . ILE A 1 224 ? -10.524 20.448 0.360 1.00 54.81 224 ILE A CA 1
ATOM 1724 C C . ILE A 1 224 ? -11.135 20.556 1.762 1.00 54.81 224 ILE A C 1
ATOM 1726 O O . ILE A 1 224 ? -11.188 19.582 2.515 1.00 54.81 224 ILE A O 1
ATOM 1730 N N . GLU A 1 225 ? -11.580 21.759 2.127 1.00 49.25 225 GLU A N 1
ATOM 1731 C CA . GLU A 1 225 ? -12.354 21.985 3.353 1.00 49.25 225 GLU A CA 1
ATOM 1732 C C . GLU A 1 225 ? -13.776 21.445 3.152 1.00 49.25 225 GLU A C 1
ATOM 1734 O O . GLU A 1 225 ? -14.474 21.852 2.219 1.00 49.25 225 GLU A O 1
ATOM 1739 N N . ILE A 1 226 ? -14.208 20.524 4.017 1.00 53.94 226 ILE A N 1
ATOM 1740 C CA . ILE A 1 226 ? -15.578 20.007 4.002 1.00 53.94 226 ILE A CA 1
ATOM 1741 C C . ILE A 1 226 ? -16.425 20.967 4.840 1.00 53.94 226 ILE A C 1
ATOM 1743 O O . ILE A 1 226 ? -16.271 21.038 6.057 1.00 53.94 226 ILE A O 1
ATOM 1747 N N . VAL A 1 227 ? -17.318 21.721 4.197 1.00 47.47 227 VAL A N 1
ATOM 1748 C CA . VAL A 1 227 ? -18.292 22.564 4.904 1.00 47.47 227 VAL A CA 1
ATOM 1749 C C . VAL A 1 227 ? -19.524 21.719 5.221 1.00 47.47 227 VAL A C 1
ATOM 1751 O O . VAL A 1 227 ? -20.216 21.268 4.310 1.00 47.47 227 VAL A O 1
ATOM 1754 N N . GLU A 1 228 ? -19.802 21.497 6.506 1.00 44.38 228 GLU A N 1
ATOM 1755 C CA . GLU A 1 228 ? -21.076 20.926 6.948 1.00 44.38 228 GLU A CA 1
ATOM 1756 C C . GLU A 1 228 ? -22.172 22.000 6.805 1.00 44.38 228 GLU A C 1
ATOM 1758 O O . GLU A 1 228 ? -22.148 23.020 7.492 1.00 44.38 228 GLU A O 1
ATOM 1763 N N . GLU A 1 229 ? -23.117 21.817 5.876 1.00 39.38 229 GLU A N 1
ATOM 1764 C CA . GLU A 1 229 ? -24.358 22.599 5.877 1.00 39.38 229 GLU A CA 1
ATOM 1765 C C . GLU A 1 229 ? -25.341 21.958 6.866 1.00 39.38 229 GLU A C 1
ATOM 1767 O O . GLU A 1 229 ? -25.941 20.919 6.579 1.00 39.38 229 GLU A O 1
ATOM 1772 N N . ASP A 1 230 ? -25.511 22.589 8.030 1.00 38.34 230 ASP A N 1
ATOM 1773 C CA . ASP A 1 230 ? -26.568 22.259 8.986 1.00 38.34 230 ASP A CA 1
ATOM 1774 C C . ASP A 1 230 ? -27.935 22.399 8.294 1.00 38.34 230 ASP A C 1
ATOM 1776 O O . ASP A 1 230 ? -28.415 23.505 8.028 1.00 38.34 230 ASP A O 1
ATOM 1780 N N . GLN A 1 231 ? -28.595 21.278 7.988 1.00 45.62 231 GLN A N 1
ATOM 1781 C CA . GLN A 1 231 ? -29.994 21.281 7.551 1.00 45.62 231 GLN A CA 1
ATOM 1782 C C . GLN A 1 231 ? -30.916 21.507 8.755 1.00 45.62 231 GLN A C 1
ATOM 1784 O O . GLN A 1 231 ? -31.681 20.631 9.163 1.00 45.62 231 GLN A O 1
ATOM 1789 N N . ASP A 1 232 ? -30.861 22.710 9.320 1.00 39.09 232 ASP A N 1
ATOM 1790 C CA . ASP A 1 232 ? -31.815 23.155 10.325 1.00 39.09 232 ASP A CA 1
ATOM 1791 C C . ASP A 1 232 ? -33.159 23.505 9.664 1.00 39.09 232 ASP A C 1
ATOM 1793 O O . ASP A 1 232 ? -33.360 24.573 9.091 1.00 39.09 232 ASP A O 1
ATOM 1797 N N . GLY A 1 233 ? -34.097 22.561 9.774 1.00 35.56 233 GLY A N 1
ATOM 1798 C CA . GLY A 1 233 ? -35.518 22.816 10.019 1.00 35.56 233 GLY A CA 1
ATOM 1799 C C . GLY A 1 233 ? -36.282 23.648 8.987 1.00 35.56 233 GLY A C 1
ATOM 1800 O O . GLY A 1 233 ? -36.422 24.862 9.111 1.00 35.56 233 GLY A O 1
ATOM 1801 N N . VAL A 1 234 ? -36.952 22.964 8.057 1.00 36.91 234 VAL A N 1
ATOM 1802 C CA . VAL A 1 234 ? -38.067 23.535 7.289 1.00 36.91 234 VAL A CA 1
ATOM 1803 C C . VAL A 1 234 ? -39.193 23.919 8.259 1.00 3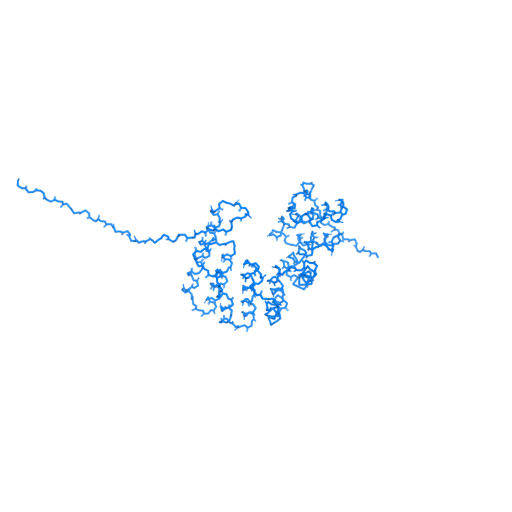6.91 234 VAL A C 1
ATOM 1805 O O . VAL A 1 234 ? -39.957 23.060 8.702 1.00 36.91 234 VAL A O 1
ATOM 1808 N N . VAL A 1 235 ? -39.318 25.206 8.589 1.00 35.62 235 VAL A N 1
ATOM 1809 C CA . VAL A 1 235 ? -40.523 25.751 9.225 1.00 35.62 235 VAL A CA 1
ATOM 1810 C C . VAL A 1 235 ? -41.432 26.255 8.108 1.00 35.62 235 VAL A C 1
ATOM 1812 O O . VAL A 1 235 ? -41.173 27.283 7.488 1.00 35.62 235 VAL A O 1
ATOM 1815 N N . LEU A 1 236 ? -42.479 25.488 7.809 1.00 37.59 236 LEU A N 1
ATOM 1816 C CA . LEU A 1 236 ? -43.586 25.949 6.977 1.00 37.59 236 LEU A CA 1
ATOM 1817 C C . LEU A 1 236 ? -44.386 26.961 7.809 1.00 37.59 236 LEU A C 1
ATOM 1819 O O . LEU A 1 236 ? -45.108 26.566 8.723 1.00 37.59 236 LEU A O 1
ATOM 1823 N N . GLU A 1 237 ? -44.233 28.255 7.532 1.00 36.75 237 GLU A N 1
ATOM 1824 C CA . GLU A 1 237 ? -45.140 29.269 8.075 1.00 36.75 237 GLU A CA 1
ATOM 1825 C C . GLU A 1 237 ? -46.522 29.091 7.428 1.00 36.75 237 GLU A C 1
ATOM 1827 O O . GLU A 1 237 ? -46.709 29.306 6.230 1.00 36.75 237 GLU A O 1
ATOM 1832 N N . GLU A 1 238 ? -47.484 28.629 8.229 1.00 36.09 238 GLU A N 1
ATOM 1833 C CA . GLU A 1 238 ? -48.902 28.596 7.883 1.00 36.09 238 GLU A CA 1
ATOM 1834 C C . GLU A 1 238 ? -49.454 30.027 7.777 1.00 36.09 238 GLU A C 1
ATOM 1836 O O . GLU A 1 238 ? -49.340 30.823 8.712 1.00 36.09 238 GLU A O 1
ATOM 1841 N N . ASP A 1 239 ? -50.100 30.324 6.645 1.00 42.25 239 ASP A N 1
ATOM 1842 C CA . ASP A 1 239 ? -50.889 31.532 6.390 1.00 42.25 239 ASP A CA 1
ATOM 1843 C C . ASP A 1 239 ? -51.858 31.835 7.549 1.00 42.25 239 ASP A C 1
ATOM 1845 O O . ASP A 1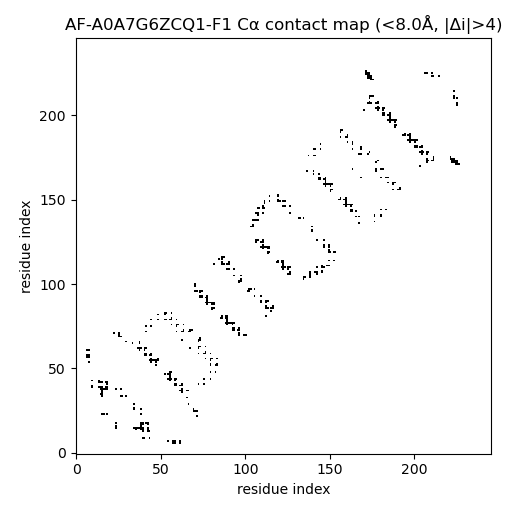 239 ? -52.814 31.092 7.794 1.00 42.25 239 ASP A O 1
ATOM 1849 N N . GLN A 1 240 ? -51.685 32.987 8.204 1.00 40.31 240 GLN A N 1
ATOM 1850 C CA . GLN A 1 240 ? -52.735 33.600 9.016 1.00 40.31 240 GLN A CA 1
ATOM 1851 C C . GLN A 1 240 ? -53.061 35.004 8.504 1.00 40.31 240 GLN A C 1
ATOM 1853 O O . GLN A 1 240 ? -52.317 35.967 8.655 1.00 40.31 240 GLN A O 1
ATOM 1858 N N . GLN A 1 241 ? -54.233 35.055 7.878 1.00 41.19 241 GLN A N 1
ATOM 1859 C CA . GLN A 1 241 ? -54.968 36.199 7.362 1.00 41.19 241 GLN A CA 1
ATOM 1860 C C . GLN A 1 241 ? -55.086 37.345 8.392 1.00 41.19 241 GLN A C 1
ATOM 1862 O O . GLN A 1 241 ? -55.661 37.163 9.467 1.00 41.19 241 GLN A O 1
ATOM 1867 N N . GLU A 1 242 ? -54.623 38.549 8.043 1.00 42.94 242 GLU A N 1
ATOM 1868 C CA . GLU A 1 242 ? -54.936 39.780 8.786 1.00 42.94 242 GLU A CA 1
ATOM 1869 C C . GLU A 1 242 ? -56.423 40.169 8.630 1.00 42.94 242 GLU A C 1
ATOM 1871 O O . GLU A 1 242 ? -56.954 40.132 7.514 1.00 42.94 242 GLU A O 1
ATOM 1876 N N . PRO A 1 243 ? -57.105 40.630 9.696 1.00 45.03 243 PRO A N 1
ATOM 1877 C CA . PRO A 1 243 ? -58.360 41.353 9.577 1.00 45.03 243 PRO A CA 1
ATOM 1878 C C . PRO A 1 243 ? -58.100 42.869 9.592 1.00 45.03 243 PRO A C 1
ATOM 1880 O O . PRO A 1 243 ? -57.548 43.401 10.554 1.00 45.03 243 PRO A O 1
ATOM 1883 N N . ALA A 1 244 ? -58.567 43.591 8.572 1.00 48.22 244 ALA A N 1
ATOM 1884 C CA . ALA A 1 244 ? -58.723 45.044 8.640 1.00 48.22 244 ALA A CA 1
ATOM 1885 C C . ALA A 1 244 ? -60.204 45.376 8.878 1.00 48.22 244 ALA A C 1
ATOM 1887 O O . ALA A 1 244 ? -61.069 44.987 8.093 1.00 48.22 244 ALA A O 1
ATOM 1888 N N . GLY A 1 245 ? -60.476 46.024 10.011 1.00 44.19 245 GLY A N 1
ATOM 1889 C CA . GLY A 1 245 ? -61.809 46.410 10.464 1.00 44.19 245 GLY A CA 1
ATOM 1890 C C . GLY A 1 245 ? -62.275 47.796 10.006 1.00 44.19 245 GLY A C 1
ATOM 1891 O O . GLY A 1 245 ? -61.467 48.609 9.562 1.00 44.19 245 GLY A O 1
ATOM 1892 N N . ASP A 1 246 ? -63.584 47.975 10.221 1.00 40.00 246 ASP A N 1
ATOM 1893 C CA . ASP A 1 246 ? -64.469 49.163 10.188 1.00 40.00 246 ASP A CA 1
ATOM 1894 C C . ASP A 1 246 ? -64.615 49.952 8.870 1.00 40.00 246 ASP A C 1
ATOM 1896 O O . ASP A 1 246 ? -63.708 50.726 8.487 1.00 40.00 246 ASP A O 1
#

Secondary structure (DSSP, 8-state):
------PPPPPTT--GGGS-HHHHHGGGGS-HHHHHHHHHHHHHHHHHTTT-HHHHHHHHHHHHHHHTTSHHHHHHHHHHHHHTT-HHHHHHHHHHHHHHH---TTHHHHHHHHHHTT-HHHHHHHHTSS-GGGS-HHHHHHHHHHHHHHHHTTT-HHHHHHHH--TT--TTEE-TTHHHHHHHHHHHHHHTT-HHHHHHHHHHHHHHHHHHHHS---TT---EE---------------PPPPP-

Solvent-accessible surface area (backbone atoms only — not comparable to full-atom values): 13713 Å² total; per-residue (Å²): 129,84,77,87,71,86,66,69,86,75,63,89,86,62,43,42,78,71,24,56,67,72,65,51,60,67,39,69,86,49,57,69,71,59,30,38,57,32,26,31,24,52,29,47,22,74,74,20,49,92,80,38,30,66,60,16,28,47,24,22,52,50,24,29,75,76,40,66,86,37,42,68,38,27,42,49,33,14,53,28,25,42,72,67,66,38,22,70,57,11,39,55,27,42,56,50,19,30,70,70,64,72,51,68,74,60,48,28,61,43,20,43,21,31,36,74,69,75,33,29,72,58,13,50,54,55,62,62,71,52,69,62,89,78,48,57,69,64,45,41,52,48,31,22,53,34,45,14,52,26,26,46,77,70,71,36,52,72,61,17,47,56,47,50,72,43,92,79,71,44,95,53,52,28,39,94,59,39,32,66,52,28,45,54,49,17,53,46,29,44,78,69,72,38,53,73,62,14,52,56,28,44,55,49,18,52,52,30,46,53,50,60,70,69,46,82,85,57,103,83,68,68,78,43,81,55,78,84,79,82,84,76,69,92,75,82,81,76,92,76,84,83,83,86,81,135

Nearest PDB structures (foldseek):
  2ho1-assembly1_A  TM=6.954E-01  e=7.691E-03  Pseudomonas aeruginosa PAO1
  1fch-assembly1_A  TM=3.788E-01  e=5.699E-02  Homo sapiens
  6sar-assembly1_A  TM=5.938E-01  e=3.672E-01  Escherichia coli K-12
  6ait-assembly1_D  TM=5.387E-01  e=3.505E-01  Escherichia coli K-12
  6ait-assembly1_E  TM=6.059E-01  e=5.087E-01  Escherichia coli K-12